Protein AF-A7TC87-F1 (afdb_monomer_lite)

Structure (mmCIF, N/CA/C/O backbone):
data_AF-A7TC87-F1
#
_entry.id   AF-A7TC87-F1
#
loop_
_atom_site.group_PDB
_atom_site.id
_atom_site.type_symbol
_atom_site.label_atom_id
_atom_site.label_alt_id
_atom_site.label_comp_id
_atom_site.label_asym_id
_atom_site.label_entity_id
_atom_site.label_seq_id
_atom_site.pdbx_PDB_ins_code
_atom_site.Cartn_x
_atom_site.Cartn_y
_atom_site.Cartn_z
_atom_site.occupancy
_atom_site.B_iso_or_equiv
_atom_site.auth_seq_id
_atom_site.auth_comp_id
_atom_site.auth_asym_id
_atom_site.auth_atom_id
_atom_site.pdbx_PDB_model_num
ATOM 1 N N . MET A 1 1 ? 1.040 10.256 24.201 1.00 59.88 1 MET A N 1
ATOM 2 C CA . MET A 1 1 ? -0.057 9.595 23.453 1.00 59.88 1 MET A CA 1
ATOM 3 C C . MET A 1 1 ? -0.625 8.395 24.214 1.00 59.88 1 MET A C 1
ATOM 5 O O . MET A 1 1 ? -1.816 8.406 24.490 1.00 59.88 1 MET A O 1
ATOM 9 N N . ALA A 1 2 ? 0.205 7.437 24.652 1.00 64.00 2 ALA A N 1
ATOM 10 C CA . ALA A 1 2 ? -0.232 6.250 25.407 1.00 64.00 2 ALA A CA 1
ATOM 11 C C . ALA A 1 2 ? -1.081 6.556 26.663 1.00 64.00 2 ALA A C 1
ATOM 13 O O . ALA A 1 2 ? -2.134 5.958 26.848 1.00 64.00 2 ALA A O 1
ATOM 14 N N . LEU A 1 3 ? -0.703 7.555 27.471 1.00 67.06 3 LEU A N 1
ATOM 15 C CA . LEU A 1 3 ? -1.470 7.952 28.666 1.00 67.06 3 LEU A CA 1
ATOM 16 C C . LEU A 1 3 ? -2.892 8.450 28.346 1.00 67.06 3 LEU A C 1
ATOM 18 O O . LEU A 1 3 ? -3.836 8.124 29.058 1.00 67.06 3 LEU A O 1
ATOM 22 N N . ARG A 1 4 ? -3.067 9.190 27.242 1.00 67.94 4 ARG A N 1
ATOM 23 C CA . ARG A 1 4 ? -4.392 9.648 26.788 1.00 67.94 4 ARG A CA 1
ATOM 24 C C . ARG A 1 4 ? -5.219 8.519 26.172 1.00 67.94 4 ARG A C 1
ATOM 26 O O . ARG A 1 4 ? -6.440 8.556 26.242 1.00 67.94 4 ARG A O 1
ATOM 33 N N . PHE A 1 5 ? -4.563 7.506 25.612 1.00 67.38 5 PHE A N 1
ATOM 34 C CA . PHE A 1 5 ? -5.223 6.307 25.100 1.00 67.38 5 PHE A CA 1
ATOM 35 C C . PHE A 1 5 ? -5.765 5.425 26.233 1.00 67.38 5 PHE A C 1
ATOM 37 O O . PHE A 1 5 ? -6.898 4.957 26.171 1.00 67.38 5 PHE A O 1
ATOM 44 N N . LEU A 1 6 ? -4.995 5.270 27.313 1.00 68.56 6 LEU A N 1
ATOM 45 C CA . LEU A 1 6 ? -5.445 4.580 28.524 1.00 68.56 6 LEU A CA 1
ATOM 46 C C . LEU A 1 6 ? -6.583 5.337 29.225 1.00 68.56 6 LEU A C 1
ATOM 48 O O . LEU A 1 6 ? -7.540 4.713 29.678 1.00 68.56 6 LEU A O 1
ATOM 52 N N . ALA A 1 7 ? -6.525 6.673 29.250 1.00 64.69 7 ALA A N 1
ATOM 53 C CA . ALA A 1 7 ? -7.627 7.501 29.738 1.00 64.69 7 ALA A CA 1
ATOM 54 C C . ALA A 1 7 ? -8.905 7.313 28.895 1.00 64.69 7 ALA A C 1
ATOM 56 O O . ALA A 1 7 ? -9.967 7.073 29.463 1.00 64.69 7 ALA A O 1
ATOM 57 N N . MET A 1 8 ? -8.802 7.288 27.554 1.00 65.81 8 MET A N 1
ATOM 58 C CA . MET A 1 8 ? -9.941 6.945 26.679 1.00 65.81 8 MET A CA 1
ATOM 59 C C . MET A 1 8 ? -10.535 5.577 27.010 1.00 65.81 8 MET A C 1
ATOM 61 O O . MET A 1 8 ? -11.754 5.442 27.053 1.00 65.81 8 MET A O 1
ATOM 65 N N . HIS A 1 9 ? -9.690 4.564 27.223 1.00 67.00 9 HIS A N 1
ATOM 66 C CA . HIS A 1 9 ? -10.150 3.202 27.497 1.00 67.00 9 HIS A CA 1
ATOM 67 C C . HIS A 1 9 ? -10.944 3.138 28.806 1.00 67.00 9 HIS A C 1
ATOM 69 O O . HIS A 1 9 ? -11.917 2.395 28.917 1.00 67.00 9 HIS A O 1
ATOM 75 N N . LYS A 1 10 ? -10.538 3.940 29.794 1.00 65.12 10 LYS A N 1
ATOM 76 C CA . LYS A 1 10 ? -11.193 4.014 31.098 1.00 65.12 10 LYS A CA 1
ATOM 77 C C . LYS A 1 10 ? -12.509 4.802 31.061 1.00 65.12 10 LYS A C 1
ATOM 79 O O . LYS A 1 10 ? -13.423 4.447 31.793 1.00 65.12 10 LYS A O 1
ATOM 84 N N . GLU A 1 11 ? -12.614 5.833 30.219 1.00 68.06 11 GLU A N 1
ATOM 85 C CA . GLU A 1 11 ? -13.791 6.716 30.150 1.00 68.06 11 GLU A CA 1
ATOM 86 C C . GLU A 1 11 ? -14.881 6.255 29.166 1.00 68.06 11 GLU A C 1
ATOM 88 O O . GLU A 1 11 ? -16.063 6.398 29.462 1.00 68.06 11 GLU A O 1
ATOM 93 N N . ALA A 1 12 ? -14.520 5.702 28.001 1.00 67.19 12 ALA A N 1
ATOM 94 C CA . ALA A 1 12 ? -15.484 5.355 26.946 1.00 67.19 12 ALA A CA 1
ATOM 95 C C . ALA A 1 12 ? -16.021 3.911 27.036 1.00 67.19 12 ALA A C 1
ATOM 97 O O . ALA A 1 12 ? -17.031 3.583 26.416 1.00 67.19 12 ALA A O 1
ATOM 98 N N . GLY A 1 13 ? -15.352 3.036 27.790 1.00 73.56 13 GLY A N 1
ATOM 99 C CA . GLY A 1 13 ? -15.668 1.608 27.845 1.00 73.56 13 GLY A CA 1
ATOM 100 C C . GLY A 1 13 ? -15.157 0.806 26.631 1.00 73.56 13 GLY A C 1
ATOM 101 O O . GLY A 1 13 ? -14.599 1.366 25.682 1.00 73.56 13 GLY A O 1
ATOM 102 N N . PRO A 1 14 ? -15.322 -0.531 26.646 1.00 78.44 14 PRO A N 1
ATOM 103 C CA . PRO A 1 14 ? -14.696 -1.424 25.666 1.00 78.44 14 PRO A CA 1
ATOM 104 C C . PRO A 1 14 ? -15.337 -1.365 24.269 1.00 78.44 14 PRO A C 1
ATOM 106 O O . PRO A 1 14 ? -14.642 -1.538 23.269 1.00 78.44 14 PRO A O 1
ATOM 109 N N . TYR A 1 15 ? -16.644 -1.092 24.174 1.00 80.38 15 TYR A N 1
ATOM 110 C CA . TYR A 1 15 ? -17.361 -1.095 22.893 1.00 80.38 15 TYR A CA 1
ATOM 111 C C . TYR A 1 15 ? -16.939 0.060 21.960 1.00 80.38 15 TYR A C 1
ATOM 113 O O . TYR A 1 15 ? -16.540 -0.228 20.833 1.00 80.38 15 TYR A O 1
ATOM 121 N N . PRO A 1 16 ? -16.905 1.345 22.377 1.00 77.31 16 PRO A N 1
ATOM 122 C CA . PRO A 1 16 ? -16.444 2.430 21.502 1.00 77.31 16 PRO A CA 1
ATOM 123 C C . PRO A 1 16 ? -14.986 2.285 21.055 1.00 77.31 16 PRO A C 1
ATOM 125 O O . PRO A 1 16 ? -14.654 2.649 19.929 1.00 77.31 16 PRO A O 1
ATOM 128 N N . MET A 1 17 ? -14.124 1.702 21.897 1.00 79.94 17 MET A N 1
ATOM 129 C CA . MET A 1 17 ? -12.740 1.394 21.523 1.00 79.94 17 MET A CA 1
ATOM 130 C C . MET A 1 17 ? -12.656 0.310 20.451 1.00 79.94 17 MET A C 1
ATOM 132 O O . MET A 1 17 ? -11.900 0.461 19.491 1.00 79.94 17 MET A O 1
ATOM 136 N N . TYR A 1 18 ? -13.457 -0.750 20.576 1.00 84.88 18 TYR A N 1
ATOM 137 C CA . TYR A 1 18 ? -13.576 -1.767 19.535 1.00 84.88 18 TYR A CA 1
ATOM 138 C C . TYR A 1 18 ? -14.029 -1.148 18.205 1.00 84.88 18 TYR A C 1
ATOM 140 O O . TYR A 1 18 ? -13.386 -1.367 17.180 1.00 84.88 18 TYR A O 1
ATOM 148 N N . VAL A 1 19 ? -15.067 -0.303 18.226 1.00 84.56 19 VAL A N 1
ATOM 149 C CA . VAL A 1 19 ? -15.557 0.394 17.026 1.00 84.56 19 VAL A CA 1
ATOM 150 C C . VAL A 1 19 ? -14.485 1.306 16.425 1.00 84.56 19 VAL A C 1
ATOM 152 O O . VAL A 1 19 ? -14.280 1.295 15.213 1.00 84.56 19 VAL A O 1
ATOM 155 N N . LEU A 1 20 ? -13.765 2.071 17.251 1.00 83.62 20 LEU A N 1
ATOM 156 C CA . LEU A 1 20 ? -12.698 2.961 16.792 1.00 83.62 20 LEU A CA 1
ATOM 157 C C . LEU A 1 20 ? -11.570 2.188 16.097 1.00 83.62 20 LEU A C 1
ATOM 159 O O . LEU A 1 20 ? -11.126 2.591 15.022 1.00 83.62 20 LEU A O 1
ATOM 163 N N . LEU A 1 21 ? -11.123 1.074 16.684 1.00 85.94 21 LEU A N 1
ATOM 164 C CA . LEU A 1 21 ? -10.093 0.217 16.093 1.00 85.94 21 LEU A CA 1
ATOM 165 C C . LEU A 1 21 ? -10.575 -0.447 14.799 1.00 85.94 21 LEU A C 1
ATOM 167 O O . LEU A 1 21 ? -9.814 -0.525 13.837 1.00 85.94 21 LEU A O 1
ATOM 171 N N . LEU A 1 22 ? -11.837 -0.875 14.750 1.00 87.44 22 LEU A N 1
ATOM 172 C CA . LEU A 1 22 ? -12.440 -1.459 13.555 1.00 87.44 22 LEU A CA 1
ATOM 173 C C . LEU A 1 22 ? -12.504 -0.442 12.405 1.00 87.44 22 LEU A C 1
ATOM 175 O O . LEU A 1 22 ? -12.131 -0.755 11.275 1.00 87.44 22 LEU A O 1
ATOM 179 N N . LEU A 1 23 ? -12.913 0.797 12.697 1.00 85.50 23 LEU A N 1
ATOM 180 C CA . LEU A 1 23 ? -12.946 1.889 11.722 1.00 85.50 23 LEU A CA 1
ATOM 181 C C . LEU A 1 23 ? -11.538 2.308 11.279 1.00 85.50 23 LEU A C 1
ATOM 183 O O . LEU A 1 23 ? -11.333 2.576 10.098 1.00 85.50 23 LEU A O 1
ATOM 187 N N . LEU A 1 24 ? -10.558 2.314 12.188 1.00 88.62 24 LEU A N 1
ATOM 188 C CA . LEU A 1 24 ? -9.149 2.530 11.846 1.00 88.62 24 LEU A CA 1
ATOM 189 C C . LEU A 1 24 ? -8.640 1.451 10.887 1.00 88.62 24 LEU A C 1
ATOM 191 O O . LEU A 1 24 ? -8.019 1.782 9.879 1.00 88.62 24 LEU A O 1
ATOM 195 N N . ALA A 1 25 ? -8.913 0.175 11.175 1.00 89.88 25 ALA A N 1
ATOM 196 C CA . ALA A 1 25 ? -8.507 -0.940 10.324 1.00 89.88 25 ALA A CA 1
ATOM 197 C C . ALA A 1 25 ? -9.160 -0.857 8.939 1.00 89.88 25 ALA A C 1
ATOM 199 O O . ALA A 1 25 ? -8.481 -1.013 7.926 1.00 89.88 25 ALA A O 1
ATOM 200 N N . ALA A 1 26 ? -10.454 -0.539 8.881 1.00 88.44 26 ALA A N 1
ATOM 201 C CA . ALA A 1 26 ? -11.165 -0.340 7.622 1.00 88.44 26 ALA A CA 1
ATOM 202 C C . ALA A 1 26 ? -10.562 0.804 6.801 1.00 88.44 26 ALA A C 1
ATOM 204 O O . ALA A 1 26 ? -10.364 0.673 5.594 1.00 88.44 26 ALA A O 1
ATOM 205 N N . TYR A 1 27 ? -10.215 1.909 7.460 1.00 86.38 27 TYR A N 1
ATOM 206 C CA . TYR A 1 27 ? -9.621 3.057 6.793 1.00 86.38 27 TYR A CA 1
ATOM 207 C C . TYR A 1 27 ? -8.210 2.775 6.275 1.00 86.38 27 TYR A C 1
ATOM 209 O O . TYR A 1 27 ? -7.881 3.133 5.144 1.00 86.38 27 TYR A O 1
ATOM 217 N N . LEU A 1 28 ? -7.407 2.067 7.069 1.00 90.62 28 LEU A N 1
ATOM 218 C CA . LEU A 1 28 ? -6.090 1.578 6.678 1.00 90.62 28 LEU A CA 1
ATOM 219 C C . LEU A 1 28 ? -6.177 0.666 5.450 1.00 90.62 28 LEU A C 1
ATOM 221 O O . LEU A 1 28 ? -5.419 0.863 4.503 1.00 90.62 28 LEU A O 1
ATOM 225 N N . LEU A 1 29 ? -7.105 -0.296 5.435 1.00 89.25 29 LEU A N 1
ATOM 226 C CA . LEU A 1 29 ? -7.277 -1.230 4.317 1.00 89.25 29 LEU A CA 1
ATOM 227 C C . LEU A 1 29 ? -7.795 -0.535 3.055 1.00 89.25 29 LEU A C 1
ATOM 229 O O . LEU A 1 29 ? -7.312 -0.819 1.964 1.00 89.25 29 LEU A O 1
ATOM 233 N N . ASN A 1 30 ? -8.703 0.431 3.203 1.00 87.44 30 ASN A N 1
ATOM 234 C CA . ASN A 1 30 ? -9.147 1.281 2.099 1.00 87.44 30 ASN A CA 1
ATOM 235 C C . ASN A 1 30 ? -7.986 2.093 1.505 1.00 87.44 30 ASN A C 1
ATOM 237 O O . ASN A 1 30 ? -7.850 2.211 0.287 1.00 87.44 30 ASN A O 1
ATOM 241 N N . GLN A 1 31 ? -7.124 2.649 2.362 1.00 86.75 31 GLN A N 1
ATOM 242 C CA . GLN A 1 31 ? -5.954 3.382 1.894 1.00 86.75 31 GLN A CA 1
ATOM 243 C C . GLN A 1 31 ? -4.950 2.446 1.217 1.00 86.75 31 GLN A C 1
ATOM 245 O O . GLN A 1 31 ? -4.374 2.810 0.195 1.00 86.75 31 GLN A O 1
ATOM 250 N N . LEU A 1 32 ? -4.777 1.242 1.759 1.00 88.62 32 LEU A N 1
ATOM 251 C CA . LEU A 1 32 ? -3.896 0.228 1.208 1.00 88.62 32 LEU A CA 1
ATOM 252 C C . LEU A 1 32 ? -4.316 -0.187 -0.202 1.00 88.62 32 LEU A C 1
ATOM 254 O O . LEU A 1 32 ? -3.501 -0.117 -1.116 1.00 88.62 32 LEU A O 1
ATOM 258 N N . ASP A 1 33 ? -5.583 -0.555 -0.394 1.00 86.38 33 ASP A N 1
ATOM 259 C CA . ASP A 1 33 ? -6.129 -0.980 -1.689 1.00 86.38 33 ASP A CA 1
ATOM 260 C C . ASP A 1 33 ? -5.857 0.054 -2.794 1.00 86.38 33 ASP A C 1
ATOM 262 O O . ASP A 1 33 ? -5.311 -0.257 -3.855 1.00 86.38 33 ASP A O 1
ATOM 266 N N . ARG A 1 34 ? -6.104 1.332 -2.492 1.00 83.44 34 ARG A N 1
ATOM 267 C CA . ARG A 1 34 ? -5.859 2.423 -3.435 1.00 83.44 34 ARG A CA 1
ATOM 268 C C . ARG A 1 34 ? -4.403 2.511 -3.891 1.00 83.44 34 ARG A C 1
ATOM 270 O O . ARG A 1 34 ? -4.137 2.752 -5.069 1.00 83.44 34 ARG A O 1
ATOM 277 N N . TYR A 1 35 ? -3.462 2.409 -2.957 1.00 84.88 35 TYR A N 1
ATOM 278 C CA . TYR A 1 35 ? -2.044 2.604 -3.261 1.00 84.88 35 TYR A CA 1
ATOM 279 C C . TYR A 1 35 ? -1.390 1.345 -3.813 1.00 84.88 35 TYR A C 1
ATOM 281 O O . TYR A 1 35 ? -0.415 1.443 -4.559 1.00 84.88 35 TYR A O 1
ATOM 289 N N . ILE A 1 36 ? -1.960 0.173 -3.545 1.00 84.25 36 ILE A N 1
ATOM 290 C CA . ILE A 1 36 ? -1.456 -1.082 -4.086 1.00 84.25 36 ILE A CA 1
ATOM 291 C C . ILE A 1 36 ? -1.567 -1.138 -5.611 1.00 84.25 36 ILE A C 1
ATOM 293 O O . ILE A 1 36 ? -0.644 -1.619 -6.268 1.00 84.25 36 ILE A O 1
ATOM 297 N N . LEU A 1 37 ? -2.631 -0.566 -6.186 1.00 83.19 37 LEU A N 1
ATOM 298 C CA . LEU A 1 37 ? -2.791 -0.418 -7.636 1.00 83.19 37 LEU A CA 1
ATOM 299 C C . LEU A 1 37 ? -1.664 0.423 -8.243 1.00 83.19 37 LEU A C 1
ATOM 301 O O . LEU A 1 37 ? -1.087 0.052 -9.262 1.00 83.19 37 LEU A O 1
ATOM 305 N N . ALA A 1 38 ? -1.312 1.531 -7.589 1.00 82.06 38 ALA A N 1
ATOM 306 C CA . ALA A 1 38 ? -0.249 2.411 -8.058 1.00 82.06 38 ALA A CA 1
ATOM 307 C C . ALA A 1 38 ? 1.121 1.712 -8.005 1.00 82.06 38 ALA A C 1
ATOM 309 O O . ALA A 1 38 ? 1.862 1.745 -8.984 1.00 82.06 38 ALA A O 1
ATOM 310 N N . VAL A 1 39 ? 1.438 1.015 -6.908 1.00 82.94 39 VAL A N 1
ATOM 311 C CA . VAL A 1 39 ? 2.735 0.329 -6.734 1.00 82.94 39 VAL A CA 1
ATOM 312 C C . VAL A 1 39 ? 2.874 -0.892 -7.651 1.00 82.94 39 VAL A C 1
ATOM 314 O O . VAL A 1 39 ? 3.968 -1.196 -8.119 1.00 82.94 39 VAL A O 1
ATOM 317 N N . THR A 1 40 ? 1.776 -1.591 -7.942 1.00 84.19 40 THR A N 1
ATOM 318 C CA . THR A 1 40 ? 1.787 -2.781 -8.813 1.00 84.19 40 THR A CA 1
ATOM 319 C C . THR A 1 40 ? 1.602 -2.466 -10.297 1.00 84.19 40 THR A C 1
ATOM 321 O O . THR A 1 40 ? 1.743 -3.368 -11.122 1.00 84.19 40 THR A O 1
ATOM 324 N N . SER A 1 41 ? 1.348 -1.207 -10.662 1.00 82.56 41 SER A N 1
ATOM 325 C CA . SER A 1 41 ? 1.097 -0.792 -12.050 1.00 82.56 41 SER A CA 1
ATOM 326 C C . SER A 1 41 ? 2.256 -1.129 -12.995 1.00 82.56 41 SER A C 1
ATOM 328 O O . SER A 1 41 ? 2.042 -1.747 -14.035 1.00 82.56 41 SER A O 1
ATOM 330 N N . GLN A 1 42 ? 3.491 -0.816 -12.600 1.00 79.06 42 GLN A N 1
ATOM 331 C CA . GLN A 1 42 ? 4.692 -1.096 -13.385 1.00 79.06 42 GLN A CA 1
ATOM 332 C C . GLN A 1 42 ? 4.935 -2.608 -13.602 1.00 79.06 42 GLN A C 1
ATOM 334 O O . GLN A 1 42 ? 5.020 -3.033 -14.756 1.00 79.06 42 GLN A O 1
ATOM 339 N N . PRO A 1 43 ? 5.010 -3.469 -12.564 1.00 81.19 43 PRO A N 1
ATOM 340 C CA . PRO A 1 43 ? 5.213 -4.906 -12.780 1.00 81.19 43 PRO A CA 1
ATOM 341 C C . PRO A 1 43 ? 4.024 -5.579 -13.478 1.00 81.19 43 PRO A C 1
ATOM 343 O O . PRO A 1 43 ? 4.204 -6.543 -14.226 1.00 81.19 43 PRO A O 1
ATOM 346 N N . MET A 1 44 ? 2.805 -5.069 -13.278 1.00 83.25 44 MET A N 1
ATOM 347 C CA . MET A 1 44 ? 1.642 -5.504 -14.04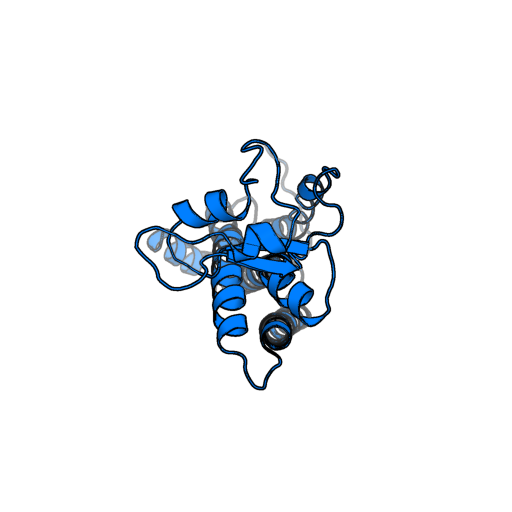2 1.00 83.25 44 MET A CA 1
ATOM 348 C C . MET A 1 44 ? 1.858 -5.212 -15.526 1.00 83.25 44 MET A C 1
ATOM 350 O O . MET A 1 44 ? 1.830 -6.148 -16.325 1.00 83.25 44 MET A O 1
ATOM 354 N N . ALA A 1 45 ? 2.155 -3.962 -15.880 1.00 83.31 45 ALA A N 1
ATOM 355 C CA . ALA A 1 45 ? 2.367 -3.505 -17.248 1.00 83.31 45 ALA A CA 1
ATOM 356 C C . ALA A 1 45 ? 3.444 -4.294 -17.999 1.00 83.31 45 ALA A C 1
ATOM 358 O O . ALA A 1 45 ? 3.227 -4.677 -19.147 1.00 83.31 45 ALA A O 1
ATOM 359 N N . GLN A 1 46 ? 4.553 -4.627 -17.337 1.00 84.25 46 GLN A N 1
ATOM 360 C CA . GLN A 1 46 ? 5.619 -5.456 -17.911 1.00 84.25 46 GLN A CA 1
ATOM 361 C C . GLN A 1 46 ? 5.133 -6.875 -18.247 1.00 84.25 46 GLN A C 1
ATOM 363 O O . GLN A 1 46 ? 5.496 -7.438 -19.279 1.00 84.25 46 GLN A O 1
ATOM 368 N N . SER A 1 47 ? 4.253 -7.445 -17.416 1.00 83.06 47 SER A N 1
ATOM 369 C CA . SER A 1 47 ? 3.704 -8.788 -17.643 1.00 83.06 47 SER A CA 1
ATOM 370 C C . SER A 1 47 ? 2.647 -8.843 -18.752 1.00 83.06 47 SER A C 1
ATOM 372 O O . SER A 1 47 ? 2.588 -9.828 -19.487 1.00 83.06 47 SER A O 1
ATOM 374 N N . ILE A 1 48 ? 1.822 -7.797 -18.890 1.00 85.00 48 ILE A N 1
ATOM 375 C CA . ILE A 1 48 ? 0.745 -7.724 -19.894 1.00 85.00 48 ILE A CA 1
ATOM 376 C C . ILE A 1 48 ? 1.129 -6.924 -21.146 1.00 85.00 48 ILE A C 1
ATOM 378 O O . ILE A 1 48 ? 0.332 -6.849 -22.075 1.00 85.00 48 ILE A O 1
ATOM 382 N N . LYS A 1 49 ? 2.348 -6.368 -21.192 1.00 85.06 49 LYS A N 1
ATOM 383 C CA . LYS A 1 49 ? 2.875 -5.525 -22.278 1.00 85.06 49 LYS A CA 1
ATOM 384 C C . LYS A 1 49 ? 1.978 -4.320 -22.580 1.00 85.06 49 LYS A C 1
ATOM 386 O O . LYS A 1 49 ? 1.521 -4.143 -23.707 1.00 85.06 49 LYS A O 1
ATOM 391 N N . PHE A 1 50 ? 1.711 -3.521 -21.553 1.00 81.00 50 PHE A N 1
ATOM 392 C CA . PHE A 1 50 ? 0.784 -2.392 -21.606 1.00 81.00 50 PHE A CA 1
ATOM 393 C C . PHE A 1 50 ? 1.478 -1.062 -21.284 1.00 81.00 50 PHE A C 1
ATOM 395 O O . PHE A 1 50 ? 2.364 -1.030 -20.437 1.00 81.00 50 PHE A O 1
ATOM 402 N N . GLY A 1 51 ? 1.047 0.033 -21.915 1.00 79.12 51 GLY A N 1
ATOM 403 C CA . GLY A 1 51 ? 1.651 1.364 -21.763 1.00 79.12 51 GLY A CA 1
ATOM 404 C C . GLY A 1 51 ? 2.771 1.640 -22.769 1.00 79.12 51 GLY A C 1
ATOM 405 O O . GLY A 1 51 ? 2.967 0.878 -23.721 1.00 79.12 51 GLY A O 1
ATOM 406 N N . ASP A 1 52 ? 3.501 2.731 -22.554 1.00 83.38 52 ASP A N 1
ATOM 407 C CA . ASP A 1 52 ? 4.622 3.116 -23.408 1.00 83.38 52 ASP A CA 1
ATOM 408 C C . ASP A 1 52 ? 5.908 2.373 -23.014 1.00 83.38 52 ASP A C 1
ATOM 410 O O . ASP A 1 52 ? 6.148 2.025 -21.854 1.00 83.38 52 ASP A O 1
ATOM 414 N N . LYS A 1 53 ? 6.769 2.115 -24.005 1.00 84.81 53 LYS A N 1
ATOM 415 C CA . LYS A 1 53 ? 8.114 1.588 -23.748 1.00 84.81 53 LYS A CA 1
ATOM 416 C C . LYS A 1 53 ? 9.072 2.737 -23.481 1.00 84.81 53 LYS A C 1
ATOM 418 O O . LYS A 1 53 ? 9.151 3.681 -24.266 1.00 84.81 53 LYS A O 1
ATOM 423 N N . GLY A 1 54 ? 9.843 2.608 -22.412 1.00 86.25 54 GLY A N 1
ATOM 424 C CA . GLY A 1 54 ? 10.857 3.581 -22.042 1.00 86.25 54 GLY A CA 1
ATOM 425 C C . GLY A 1 54 ? 12.113 2.926 -21.489 1.00 86.25 54 GLY A C 1
ATOM 426 O O . GLY A 1 54 ? 12.184 1.716 -21.260 1.00 86.25 54 GLY A O 1
ATOM 427 N N . CYS A 1 55 ? 13.128 3.756 -21.267 1.00 86.31 55 CYS A N 1
ATOM 428 C CA . CYS A 1 55 ? 14.363 3.330 -20.632 1.00 86.31 55 CYS A CA 1
ATOM 429 C C . CYS A 1 55 ? 14.242 3.446 -19.104 1.00 86.31 55 CYS A C 1
ATOM 431 O O . CYS A 1 55 ? 14.300 4.541 -18.544 1.00 86.31 55 CYS A O 1
ATOM 433 N N . LEU A 1 56 ? 14.060 2.311 -18.429 1.00 84.69 56 LEU A N 1
ATOM 434 C CA . LEU A 1 56 ? 13.853 2.220 -16.982 1.00 84.69 56 LEU A CA 1
ATOM 435 C C . LEU A 1 56 ? 15.148 1.792 -16.286 1.00 84.69 56 LEU A C 1
ATOM 437 O O . LEU A 1 56 ? 15.879 0.944 -16.793 1.00 84.69 56 LEU A O 1
ATOM 441 N N . ALA A 1 57 ? 15.441 2.342 -15.108 1.00 80.81 57 ALA A N 1
ATOM 442 C CA . ALA A 1 57 ? 16.558 1.852 -14.302 1.00 80.81 57 ALA A CA 1
ATOM 443 C C . ALA A 1 57 ? 16.225 0.474 -13.713 1.00 80.81 57 ALA A C 1
ATOM 445 O O . ALA A 1 57 ? 15.123 0.259 -13.201 1.00 80.81 57 ALA A O 1
ATOM 446 N N . LEU A 1 58 ? 17.179 -0.461 -13.749 1.00 73.56 58 LEU A N 1
ATOM 447 C CA . LEU A 1 58 ? 17.072 -1.660 -12.921 1.00 73.56 58 LEU A CA 1
ATOM 448 C C . LEU A 1 58 ? 17.122 -1.239 -11.452 1.00 73.56 58 LEU A C 1
ATOM 450 O O . LEU A 1 58 ? 17.720 -0.218 -11.133 1.00 73.56 58 LEU A O 1
ATOM 454 N N . ASN A 1 59 ? 16.474 -2.017 -10.579 1.00 63.56 59 ASN A N 1
ATOM 455 C CA . ASN A 1 59 ? 16.353 -1.796 -9.134 1.00 63.56 59 ASN A CA 1
ATOM 456 C C . ASN A 1 59 ? 17.728 -1.690 -8.436 1.00 63.56 59 ASN A C 1
ATOM 458 O O . ASN A 1 59 ? 18.176 -2.604 -7.748 1.00 63.56 59 ASN A O 1
ATOM 462 N N . THR A 1 60 ? 18.399 -0.565 -8.640 1.00 57.03 60 THR A N 1
ATOM 463 C CA . THR A 1 60 ? 19.627 -0.146 -7.991 1.00 57.03 60 THR A CA 1
ATOM 464 C C . THR A 1 60 ? 19.237 0.921 -6.984 1.00 57.03 60 THR A C 1
ATOM 466 O O . THR A 1 60 ? 18.581 1.891 -7.358 1.00 57.03 60 THR A O 1
ATOM 469 N N . SER A 1 61 ? 19.665 0.787 -5.728 1.00 56.06 61 SER A N 1
ATOM 470 C CA . SER A 1 61 ? 19.402 1.763 -4.652 1.00 56.06 61 SER A CA 1
ATOM 471 C C . SER A 1 61 ? 19.955 3.178 -4.907 1.00 56.06 61 SER A C 1
ATOM 473 O O . SER A 1 61 ? 19.866 4.038 -4.037 1.00 56.06 61 SER A O 1
ATOM 475 N N . TYR A 1 62 ? 20.537 3.443 -6.077 1.00 60.81 62 TYR A N 1
ATOM 476 C CA . TYR A 1 62 ? 21.151 4.711 -6.439 1.00 60.81 62 TYR A CA 1
ATOM 477 C C . TYR A 1 62 ? 20.223 5.528 -7.343 1.00 60.81 62 TYR A C 1
ATOM 479 O O . TYR A 1 62 ? 20.107 5.278 -8.543 1.00 60.81 62 TYR A O 1
ATOM 487 N N . THR A 1 63 ? 19.641 6.581 -6.771 1.00 63.28 63 THR A N 1
ATOM 488 C CA . THR A 1 63 ? 18.856 7.620 -7.467 1.00 63.28 63 THR A CA 1
ATOM 489 C C . THR A 1 63 ? 19.625 8.315 -8.595 1.00 63.28 63 THR A C 1
ATOM 491 O O . THR A 1 63 ? 19.032 8.864 -9.514 1.00 63.28 63 THR A O 1
ATOM 494 N N . LYS A 1 64 ? 20.960 8.257 -8.589 1.00 69.19 64 LYS A N 1
ATOM 495 C CA . LYS A 1 64 ? 21.790 8.799 -9.673 1.00 69.19 64 LYS A CA 1
ATOM 496 C C . LYS A 1 64 ? 21.556 8.081 -11.012 1.00 69.19 64 LYS A C 1
ATOM 498 O O . LYS A 1 64 ? 21.684 8.697 -12.067 1.00 69.19 64 LYS A O 1
ATOM 503 N N . TYR A 1 65 ? 21.209 6.793 -10.983 1.00 72.75 65 TYR A N 1
ATOM 504 C CA . TYR A 1 65 ? 21.023 6.003 -12.202 1.00 72.75 65 TYR A CA 1
ATOM 505 C C . TYR A 1 65 ? 19.616 6.117 -12.790 1.00 72.75 65 TYR A C 1
ATOM 507 O O . TYR A 1 65 ? 19.459 5.936 -13.995 1.00 72.75 65 TYR A O 1
ATOM 515 N N . THR A 1 66 ? 18.605 6.478 -11.992 1.00 73.75 66 THR A N 1
ATOM 516 C CA . THR A 1 66 ? 17.238 6.672 -12.500 1.00 73.75 66 THR A CA 1
ATOM 517 C C . THR A 1 66 ? 17.181 7.819 -13.502 1.00 73.75 66 THR A C 1
ATOM 519 O O . THR A 1 66 ? 16.679 7.636 -14.607 1.00 73.75 66 THR A O 1
ATOM 522 N N . GLU A 1 67 ? 17.776 8.969 -13.180 1.00 77.94 67 GLU A N 1
ATOM 523 C CA . GLU A 1 67 ? 17.836 10.097 -14.117 1.00 77.94 67 GLU A CA 1
ATOM 524 C C . GLU A 1 67 ? 18.663 9.790 -15.367 1.00 77.94 67 GLU A C 1
ATOM 526 O O . GLU A 1 67 ? 18.265 10.147 -16.476 1.00 77.94 67 GLU A O 1
ATOM 531 N N . PHE A 1 68 ? 19.798 9.107 -15.198 1.00 82.50 68 PHE A N 1
ATOM 532 C CA . PHE A 1 68 ? 20.668 8.717 -16.305 1.00 82.50 68 PHE A CA 1
ATOM 533 C C . PHE A 1 68 ? 19.957 7.791 -17.301 1.00 82.50 68 PHE A C 1
ATOM 535 O O . PHE A 1 68 ? 20.104 7.956 -18.513 1.00 82.50 68 PHE A O 1
ATOM 542 N N . CYS A 1 69 ? 19.158 6.838 -16.815 1.00 80.19 69 CYS A N 1
ATOM 543 C CA . CYS A 1 69 ? 18.399 5.940 -17.680 1.00 80.19 69 CYS A CA 1
ATOM 544 C C . CYS A 1 69 ? 17.267 6.667 -18.412 1.00 80.19 69 CYS A C 1
ATOM 546 O O . CYS A 1 69 ? 17.120 6.472 -19.618 1.00 80.19 69 CYS A O 1
ATOM 548 N N . VAL A 1 70 ? 16.536 7.552 -17.727 1.00 83.88 70 VAL A N 1
ATOM 549 C CA . VAL A 1 70 ? 15.359 8.236 -18.287 1.00 83.88 70 VAL A CA 1
ATOM 550 C C . VAL A 1 70 ? 15.728 9.303 -19.327 1.00 83.88 70 VAL A C 1
ATOM 552 O O . VAL A 1 70 ? 15.053 9.398 -20.351 1.00 83.88 70 VAL A O 1
ATOM 555 N N . LYS A 1 71 ? 16.783 10.100 -19.106 1.00 85.31 71 LYS A N 1
ATOM 556 C CA . LYS A 1 71 ? 17.172 11.217 -19.997 1.00 85.31 71 LYS A CA 1
ATOM 557 C C . LYS A 1 71 ? 17.871 10.738 -21.270 1.00 85.31 71 LYS A C 1
ATOM 559 O O . LYS A 1 71 ? 18.642 9.787 -21.205 1.00 85.31 71 LYS A O 1
ATOM 564 N N . SER A 1 72 ? 17.649 11.379 -22.415 1.00 82.50 72 SER A N 1
ATOM 565 C CA . SER A 1 72 ? 18.303 10.997 -23.676 1.00 82.50 72 SER A CA 1
ATOM 566 C C . SER A 1 72 ? 19.811 11.295 -23.670 1.00 82.50 72 SER A C 1
ATOM 568 O O . SER A 1 72 ? 20.277 12.217 -22.997 1.00 82.50 72 SER A O 1
ATOM 570 N N . LEU A 1 73 ? 20.591 10.487 -24.401 1.00 77.81 73 LEU A N 1
ATOM 571 C CA . LEU A 1 73 ? 22.032 10.722 -24.594 1.00 77.81 73 LEU A CA 1
ATOM 572 C C . LEU A 1 73 ? 22.329 11.937 -25.485 1.00 77.81 73 LEU A C 1
ATOM 574 O O . LEU A 1 73 ? 23.395 12.536 -25.353 1.00 77.81 73 LEU A O 1
ATOM 578 N N . VAL A 1 74 ? 21.405 12.289 -26.382 1.00 80.44 74 VAL A N 1
ATOM 579 C CA . VAL A 1 74 ? 21.560 13.418 -27.314 1.00 80.44 74 VAL A CA 1
ATOM 580 C C . VAL A 1 74 ? 21.005 14.706 -26.726 1.00 80.44 74 VAL A C 1
ATOM 582 O O . VAL A 1 74 ? 21.650 15.745 -26.821 1.00 80.44 74 VAL A O 1
ATOM 585 N N . ASP A 1 75 ? 19.843 14.628 -26.080 1.00 81.75 75 ASP A N 1
ATOM 586 C CA . ASP A 1 75 ? 19.190 15.771 -25.449 1.00 81.75 75 ASP A CA 1
ATOM 587 C C . ASP A 1 75 ? 18.813 15.423 -24.005 1.00 81.75 75 ASP A C 1
ATOM 589 O O . ASP A 1 75 ? 17.928 14.605 -23.748 1.00 81.75 75 ASP A O 1
ATOM 593 N N . LYS A 1 76 ? 19.493 16.057 -23.046 1.00 79.56 76 LYS A N 1
ATOM 594 C CA . LYS A 1 76 ? 19.296 15.788 -21.616 1.00 79.56 76 LYS A CA 1
ATOM 595 C C . LYS A 1 76 ? 17.942 16.277 -21.092 1.00 79.56 76 LYS A C 1
ATOM 597 O O . LYS A 1 76 ? 17.570 15.881 -19.986 1.00 79.56 76 LYS A O 1
ATOM 602 N N . GLU A 1 77 ? 17.225 17.112 -21.844 1.00 83.12 77 GLU A N 1
ATOM 603 C CA . GLU A 1 77 ? 15.878 17.575 -21.490 1.00 83.12 77 GLU A CA 1
ATOM 604 C C . GLU A 1 77 ? 14.790 16.594 -21.941 1.00 83.12 77 GLU A C 1
ATOM 606 O O . GLU A 1 77 ? 13.691 16.577 -21.386 1.00 83.12 77 GLU A O 1
ATOM 611 N N . GLN A 1 78 ? 15.099 15.719 -22.901 1.00 81.75 78 GLN A N 1
ATOM 612 C CA . GLN A 1 78 ? 14.145 14.761 -23.445 1.00 81.75 78 GLN A CA 1
ATOM 613 C C . GLN A 1 78 ? 14.276 13.375 -22.816 1.00 81.75 78 GLN A C 1
ATOM 615 O O . GLN A 1 78 ? 15.317 12.968 -22.304 1.00 81.75 78 GLN A O 1
ATOM 620 N N . THR A 1 79 ? 13.183 12.613 -22.882 1.00 81.31 79 THR A N 1
ATOM 621 C CA . THR A 1 79 ? 13.178 11.201 -22.477 1.00 81.31 79 THR A CA 1
ATOM 622 C C . THR A 1 79 ? 13.781 10.330 -23.577 1.00 81.31 79 THR A C 1
ATOM 624 O O . THR A 1 79 ? 13.485 10.526 -24.756 1.00 81.31 79 THR A O 1
ATOM 627 N N . GLU A 1 80 ? 14.595 9.346 -23.196 1.00 83.06 80 GLU A N 1
ATOM 628 C CA . GLU A 1 80 ? 15.169 8.366 -24.119 1.00 83.06 80 GLU A CA 1
ATOM 629 C C . GLU A 1 80 ? 14.065 7.489 -24.728 1.00 83.06 80 GLU A C 1
ATOM 631 O O . GLU A 1 80 ? 13.398 6.730 -24.022 1.00 83.06 80 GLU A O 1
ATOM 636 N N . ARG A 1 81 ? 13.873 7.605 -26.048 1.00 82.75 81 ARG A N 1
ATOM 637 C CA . ARG A 1 81 ? 12.864 6.856 -26.818 1.00 82.75 81 ARG A CA 1
ATOM 638 C C . ARG A 1 81 ? 13.473 5.792 -27.735 1.00 82.75 81 ARG A C 1
ATOM 640 O O . ARG A 1 81 ? 12.733 5.082 -28.411 1.00 82.75 81 ARG A O 1
ATOM 647 N N . ASN A 1 82 ? 14.801 5.670 -27.767 1.00 86.31 82 ASN A N 1
ATOM 648 C CA . ASN A 1 82 ? 15.489 4.710 -28.618 1.00 86.31 82 ASN A CA 1
ATOM 649 C C . ASN A 1 82 ? 15.975 3.491 -27.815 1.00 86.31 82 ASN A C 1
ATOM 651 O O . ASN A 1 82 ? 16.790 3.605 -26.896 1.00 86.31 82 ASN A O 1
ATOM 655 N N . GLU A 1 83 ? 15.512 2.300 -28.207 1.00 85.44 83 GLU A N 1
ATOM 656 C CA . GLU A 1 83 ? 15.876 1.033 -27.564 1.00 85.44 83 GLU A CA 1
ATOM 657 C C . GLU A 1 83 ? 17.387 0.771 -27.603 1.00 85.44 83 GLU A C 1
ATOM 659 O O . GLU A 1 83 ? 17.972 0.313 -26.617 1.00 85.44 83 GLU A O 1
ATOM 664 N N . THR A 1 84 ? 18.029 1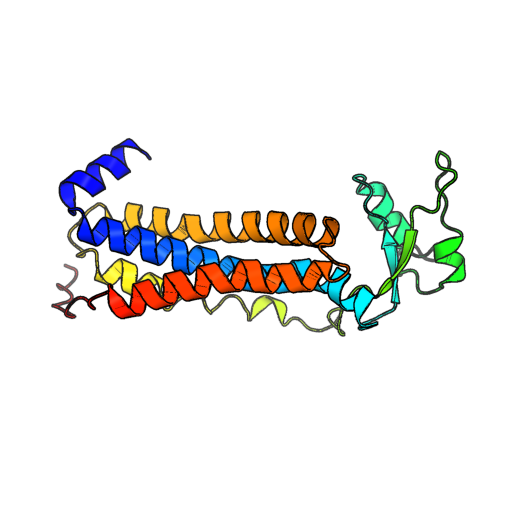.069 -28.735 1.00 85.88 84 THR A N 1
ATOM 665 C CA . THR A 1 84 ? 19.464 0.812 -28.912 1.00 85.88 84 THR A CA 1
ATOM 666 C C . THR A 1 84 ? 20.275 1.657 -27.937 1.00 85.88 84 THR A C 1
ATOM 668 O O . THR A 1 84 ? 21.084 1.127 -27.177 1.00 85.88 84 THR A O 1
ATOM 671 N N . TRP A 1 85 ? 19.989 2.957 -27.866 1.00 84.81 85 TRP A N 1
ATOM 672 C CA . TRP A 1 85 ? 20.672 3.887 -26.968 1.00 84.81 85 TRP A CA 1
ATOM 673 C C . TRP A 1 85 ? 20.457 3.523 -25.504 1.00 84.81 85 TRP A C 1
ATOM 675 O O . TRP A 1 85 ? 21.413 3.538 -24.733 1.00 84.81 85 TRP A O 1
ATOM 685 N N . CYS A 1 86 ? 19.251 3.084 -25.132 1.00 85.38 86 CYS A N 1
ATOM 686 C CA . CYS A 1 86 ? 18.987 2.586 -23.786 1.00 85.38 86 CYS A CA 1
ATOM 687 C C . CYS A 1 86 ? 19.872 1.383 -23.413 1.00 85.38 86 CYS A C 1
ATOM 689 O O . CYS A 1 86 ? 20.426 1.345 -22.315 1.00 85.38 86 CYS A O 1
ATOM 691 N N . ARG A 1 87 ? 20.059 0.413 -24.322 1.00 84.25 87 ARG A N 1
ATOM 692 C CA . ARG A 1 87 ? 20.920 -0.764 -24.081 1.00 84.25 87 ARG A CA 1
ATOM 693 C C . ARG A 1 87 ? 22.411 -0.418 -24.036 1.00 84.25 87 ARG A C 1
ATOM 695 O O . ARG A 1 87 ? 23.178 -1.119 -23.377 1.00 84.25 87 ARG A O 1
ATOM 702 N N . HIS A 1 88 ? 22.826 0.650 -24.717 1.00 81.69 88 HIS A N 1
ATOM 703 C CA . HIS A 1 88 ? 24.216 1.113 -24.734 1.00 81.69 88 HIS A CA 1
ATOM 704 C C . HIS A 1 88 ? 24.610 1.946 -23.508 1.00 81.69 88 HIS A C 1
ATOM 706 O O . HIS A 1 88 ? 25.801 2.173 -23.292 1.00 81.69 88 HIS A O 1
ATOM 712 N N . LYS A 1 89 ? 23.652 2.340 -22.663 1.00 83.19 89 LYS A N 1
ATOM 713 C CA . LYS A 1 89 ? 23.927 3.017 -21.393 1.00 83.19 89 LYS A CA 1
ATOM 714 C C . LYS A 1 89 ? 24.615 2.078 -20.403 1.00 83.19 89 LYS A C 1
ATOM 716 O O . LYS A 1 89 ? 23.989 1.232 -19.761 1.00 83.19 89 LYS A O 1
ATOM 721 N N . LYS A 1 90 ? 25.926 2.265 -20.268 1.00 75.69 90 LYS A N 1
ATOM 722 C CA . LYS A 1 90 ? 26.785 1.614 -19.275 1.00 75.69 90 LYS A CA 1
ATOM 723 C C . LYS A 1 90 ? 27.372 2.672 -18.348 1.00 75.69 90 LYS A C 1
ATOM 725 O O . LYS A 1 90 ? 27.518 3.827 -18.737 1.00 75.69 90 LYS A O 1
ATOM 730 N N . THR A 1 91 ? 27.671 2.283 -17.116 1.00 70.88 91 THR A N 1
ATOM 731 C CA . THR A 1 91 ? 28.362 3.140 -16.147 1.00 70.88 91 THR A CA 1
ATOM 732 C C . THR A 1 91 ? 29.825 2.729 -16.076 1.00 70.88 91 THR A C 1
ATOM 734 O O . THR A 1 91 ? 30.121 1.540 -16.131 1.00 70.88 91 THR A O 1
ATOM 737 N N . ASP A 1 92 ? 30.716 3.701 -15.885 1.00 67.19 92 ASP A N 1
ATOM 738 C CA . ASP A 1 92 ? 32.179 3.531 -15.892 1.00 67.19 92 ASP A CA 1
ATOM 739 C C . ASP A 1 92 ? 32.702 2.457 -14.920 1.00 67.19 92 ASP A C 1
ATOM 741 O O . ASP A 1 92 ? 33.761 1.879 -15.137 1.00 67.19 92 ASP A O 1
ATOM 745 N N . ASN A 1 93 ? 31.930 2.136 -13.877 1.00 66.81 93 ASN A N 1
ATOM 746 C CA . ASN A 1 93 ? 32.308 1.184 -12.833 1.00 66.81 93 ASN A CA 1
ATOM 747 C C . ASN A 1 93 ? 31.585 -0.173 -12.913 1.00 66.81 93 ASN A C 1
ATOM 749 O O . ASN A 1 93 ? 31.812 -1.022 -12.054 1.00 66.81 93 ASN A O 1
ATOM 753 N N . LEU A 1 94 ? 30.687 -0.393 -13.884 1.00 66.50 94 LEU A N 1
ATOM 754 C CA . LEU A 1 94 ? 29.845 -1.594 -13.942 1.00 66.50 94 LEU A CA 1
ATOM 755 C C . LEU A 1 94 ? 29.856 -2.228 -15.337 1.00 66.50 94 LEU A C 1
ATOM 757 O O . LEU A 1 94 ? 29.545 -1.592 -16.340 1.00 66.50 94 LEU A O 1
ATOM 761 N N . THR A 1 95 ? 30.143 -3.529 -15.393 1.00 66.06 95 THR A N 1
ATOM 762 C CA . THR A 1 95 ? 30.107 -4.332 -16.629 1.00 66.06 95 THR A CA 1
ATOM 763 C C . THR A 1 95 ? 28.687 -4.694 -17.081 1.00 66.06 95 THR A C 1
ATOM 765 O O . THR A 1 95 ? 28.506 -5.146 -18.213 1.00 66.06 95 THR A O 1
ATOM 768 N N . PHE A 1 96 ? 27.673 -4.477 -16.235 1.00 68.62 96 PHE A N 1
ATOM 769 C CA . PHE A 1 96 ? 26.269 -4.775 -16.526 1.00 68.62 96 PHE A CA 1
ATOM 770 C C . PHE A 1 96 ? 25.467 -3.525 -16.920 1.00 68.62 96 PHE A C 1
ATOM 772 O O . PHE A 1 96 ? 25.736 -2.416 -16.459 1.00 68.62 96 PHE A O 1
ATOM 779 N N . SER A 1 97 ? 24.451 -3.705 -17.770 1.00 69.56 97 SER A N 1
ATOM 780 C CA . SER A 1 97 ? 23.526 -2.633 -18.156 1.00 69.56 97 SER A CA 1
ATOM 781 C C . SER A 1 97 ? 22.685 -2.202 -16.953 1.00 69.56 97 SER A C 1
ATOM 783 O O . SER A 1 97 ? 21.956 -3.018 -16.389 1.00 69.56 97 SER A O 1
ATOM 785 N N . VAL A 1 98 ? 22.766 -0.924 -16.579 1.00 78.62 98 VAL A N 1
ATOM 786 C CA . VAL A 1 98 ? 22.018 -0.345 -15.444 1.00 78.62 98 VAL A CA 1
ATOM 787 C C . VAL A 1 98 ? 20.580 0.021 -15.841 1.00 78.62 98 VAL A C 1
ATOM 789 O O . VAL A 1 98 ? 19.710 0.172 -14.985 1.00 78.62 98 VAL A O 1
ATOM 792 N N . CYS A 1 99 ? 20.314 0.101 -17.146 1.00 84.56 99 CYS A N 1
ATOM 793 C CA . CYS A 1 99 ? 19.013 0.423 -17.718 1.00 84.56 99 CYS A CA 1
ATOM 794 C C . CYS A 1 99 ? 18.419 -0.773 -18.479 1.00 84.56 99 CYS A C 1
ATOM 796 O O . CYS A 1 99 ? 19.143 -1.590 -19.053 1.00 84.56 99 CYS A O 1
ATOM 798 N N . ARG A 1 100 ? 17.088 -0.869 -18.498 1.00 86.12 100 ARG A N 1
ATOM 799 C CA . ARG A 1 100 ? 16.307 -1.870 -19.227 1.00 86.12 100 ARG A CA 1
ATOM 800 C C . ARG A 1 100 ? 15.217 -1.176 -20.036 1.00 86.12 100 ARG A C 1
ATOM 802 O O . ARG A 1 100 ? 14.522 -0.302 -19.529 1.00 86.12 100 ARG A O 1
ATOM 809 N N . TRP A 1 101 ? 15.067 -1.601 -21.285 1.00 86.31 101 TRP A N 1
ATOM 810 C CA . TRP A 1 101 ? 13.982 -1.166 -22.156 1.00 86.31 101 TRP A CA 1
ATOM 811 C C . TRP A 1 101 ? 12.731 -1.998 -21.870 1.00 86.31 101 TRP A C 1
ATOM 813 O O . TRP A 1 101 ? 12.701 -3.184 -22.203 1.00 86.31 101 TRP A O 1
ATOM 823 N N . ASP A 1 102 ? 11.739 -1.407 -21.206 1.00 86.75 102 ASP A N 1
ATOM 824 C CA . ASP A 1 102 ? 10.514 -2.110 -20.810 1.00 86.75 102 ASP A CA 1
ATOM 825 C C . ASP A 1 102 ? 9.318 -1.153 -20.698 1.00 86.75 102 ASP A C 1
ATOM 827 O O . ASP A 1 102 ? 9.466 0.067 -20.800 1.00 86.75 102 ASP A O 1
ATOM 831 N N . TYR A 1 103 ? 8.131 -1.723 -20.503 1.00 85.06 103 TYR A N 1
ATOM 832 C CA . TYR A 1 103 ? 6.898 -0.979 -20.278 1.00 85.06 103 TYR A CA 1
ATOM 833 C C . TYR A 1 103 ? 6.936 -0.268 -18.923 1.00 85.06 103 TYR A C 1
ATOM 835 O O . TYR A 1 103 ? 7.219 -0.884 -17.889 1.00 85.06 103 TYR A O 1
ATOM 843 N N . ASP A 1 104 ? 6.651 1.031 -18.929 1.00 77.06 104 ASP A N 1
ATOM 844 C CA . ASP A 1 104 ? 6.604 1.859 -17.721 1.00 77.06 104 ASP A CA 1
ATOM 845 C C . ASP A 1 104 ? 5.266 1.735 -16.969 1.00 77.06 104 ASP A C 1
ATOM 847 O O . ASP A 1 104 ? 5.191 2.026 -15.775 1.00 77.06 104 ASP A O 1
ATOM 851 N N . GLY A 1 105 ? 4.225 1.251 -17.653 1.00 72.12 105 GLY A N 1
ATOM 852 C CA . GLY A 1 105 ? 2.867 1.151 -17.130 1.00 72.12 105 GLY A CA 1
ATOM 853 C C . GLY A 1 105 ? 2.127 2.480 -17.061 1.00 72.12 105 GLY A C 1
ATOM 854 O O . GLY A 1 105 ? 1.057 2.544 -16.452 1.00 72.12 105 GLY A O 1
ATOM 855 N N . THR A 1 106 ? 2.649 3.532 -17.696 1.00 66.50 106 THR A N 1
ATOM 856 C CA . THR A 1 106 ? 1.911 4.778 -17.848 1.00 66.50 106 THR A CA 1
ATOM 857 C C . THR A 1 106 ? 0.966 4.662 -19.041 1.00 66.50 106 THR A C 1
ATOM 859 O O . THR A 1 106 ? 1.342 4.330 -20.163 1.00 66.50 106 THR A O 1
ATOM 862 N N . VAL A 1 107 ? -0.317 4.910 -18.789 1.00 53.06 107 VAL A N 1
ATOM 863 C CA . VAL A 1 107 ? -1.313 5.132 -19.840 1.00 53.06 107 VAL A CA 1
ATOM 864 C C . VAL A 1 107 ? -1.465 6.630 -19.944 1.00 53.06 107 VAL A C 1
ATOM 866 O O . VAL A 1 107 ? -2.164 7.223 -19.130 1.00 53.06 107 VAL A O 1
ATOM 869 N N . ILE A 1 108 ? -0.785 7.255 -20.907 1.00 48.09 108 ILE A N 1
ATOM 870 C CA . ILE A 1 108 ? -1.071 8.636 -21.335 1.00 48.09 108 ILE A CA 1
ATOM 871 C C . ILE A 1 108 ? -1.185 9.642 -20.160 1.00 48.09 108 ILE A C 1
ATOM 873 O O . ILE A 1 108 ? -1.973 10.587 -20.188 1.00 48.09 108 ILE A O 1
ATOM 877 N N . ALA A 1 109 ? -0.415 9.427 -19.086 1.00 46.88 109 ALA A N 1
ATOM 878 C CA . ALA A 1 109 ? -0.512 10.193 -17.840 1.00 46.88 109 ALA A CA 1
ATOM 879 C C . ALA A 1 109 ? 0.400 11.429 -17.825 1.00 46.88 109 ALA A C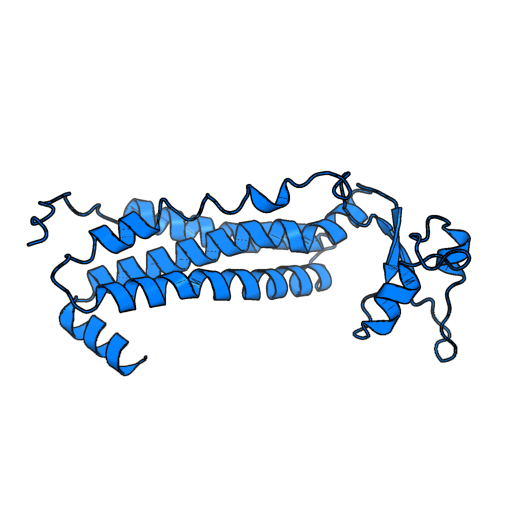 1
ATOM 881 O O . ALA A 1 109 ? 0.420 12.165 -16.841 1.00 46.88 109 ALA A O 1
ATOM 882 N N . ARG A 1 110 ? 1.142 11.682 -18.911 1.00 49.81 110 ARG A N 1
ATOM 883 C CA . ARG A 1 110 ? 1.979 12.882 -19.032 1.00 49.81 110 ARG A CA 1
ATOM 884 C C . ARG A 1 110 ? 1.169 14.169 -19.221 1.00 49.81 110 ARG A C 1
ATOM 886 O O . ARG A 1 110 ? 1.614 15.203 -18.746 1.00 49.81 110 ARG A O 1
ATOM 893 N N . ASP A 1 111 ? -0.042 14.084 -19.785 1.00 42.06 111 ASP A N 1
ATOM 894 C CA . ASP A 1 111 ? -0.824 15.263 -20.210 1.00 42.06 111 ASP A CA 1
ATOM 895 C C . ASP A 1 111 ? -2.191 15.422 -19.516 1.00 42.06 111 ASP A C 1
ATOM 897 O O . ASP A 1 111 ? -3.051 16.185 -19.959 1.00 42.06 111 ASP A O 1
ATOM 901 N N . ARG A 1 112 ? -2.459 14.688 -18.431 1.00 42.16 112 ARG A N 1
ATOM 902 C CA . ARG A 1 112 ? -3.807 14.600 -17.843 1.00 42.16 112 ARG A CA 1
ATOM 903 C C . ARG A 1 112 ? -3.753 14.855 -16.321 1.00 42.16 112 ARG A C 1
ATOM 905 O O . ARG A 1 112 ? -3.386 13.951 -15.574 1.00 42.16 112 ARG A O 1
ATOM 912 N N . PRO A 1 113 ? -4.199 16.030 -15.823 1.00 38.81 113 PRO A N 1
ATOM 913 C CA . PRO A 1 113 ? -4.124 16.455 -14.412 1.00 38.81 113 PRO A CA 1
ATOM 914 C C . PRO A 1 113 ? -5.145 15.755 -13.486 1.00 38.81 113 PRO A C 1
ATOM 916 O O . PRO A 1 113 ? -5.663 16.336 -12.537 1.00 38.81 113 PRO A O 1
ATOM 919 N N . TRP A 1 114 ? -5.462 14.484 -13.736 1.00 42.84 114 TRP A N 1
ATOM 920 C CA . TRP A 1 114 ? -6.541 13.770 -13.040 1.00 42.84 114 TRP A CA 1
ATOM 921 C C . TRP A 1 114 ? -6.111 13.151 -11.703 1.00 42.84 114 TRP A C 1
ATOM 923 O O . TRP A 1 114 ? -6.958 12.674 -10.949 1.00 42.84 114 TRP A O 1
ATOM 933 N N . GLY A 1 115 ? -4.821 13.230 -11.352 1.00 42.41 115 GLY A N 1
ATOM 934 C CA . GLY A 1 115 ? -4.290 12.770 -10.062 1.00 42.41 115 GLY A CA 1
ATOM 935 C C . GLY A 1 115 ? -4.841 13.524 -8.843 1.00 42.41 115 GLY A C 1
ATOM 936 O O . GLY A 1 115 ? -4.762 13.020 -7.726 1.00 42.41 115 GLY A O 1
ATOM 937 N N . VAL A 1 116 ? -5.450 14.698 -9.044 1.00 46.62 116 VAL A N 1
ATOM 938 C CA . VAL A 1 116 ? -5.950 15.564 -7.961 1.00 46.62 116 VAL A CA 1
ATOM 939 C C . VAL A 1 116 ? -7.401 15.240 -7.564 1.00 46.62 116 VAL A C 1
ATOM 941 O O . VAL A 1 116 ? -7.789 15.416 -6.411 1.00 46.62 116 VAL A O 1
ATOM 944 N N . HIS A 1 117 ? -8.205 14.674 -8.473 1.00 38.25 117 HIS A N 1
ATOM 945 C CA . HIS A 1 117 ? -9.635 14.404 -8.228 1.00 38.25 117 HIS A CA 1
ATOM 946 C C . HIS A 1 117 ? -9.897 13.178 -7.345 1.00 38.25 117 HIS A C 1
ATOM 948 O O . HIS A 1 117 ? -10.996 12.986 -6.828 1.00 38.25 117 HIS A O 1
ATOM 954 N N . ALA A 1 118 ? -8.866 12.377 -7.101 1.00 45.62 118 ALA A N 1
ATOM 955 C CA . ALA A 1 118 ? -8.934 11.224 -6.226 1.00 45.62 118 ALA A CA 1
ATOM 956 C C . ALA A 1 118 ? -9.012 11.628 -4.728 1.00 45.6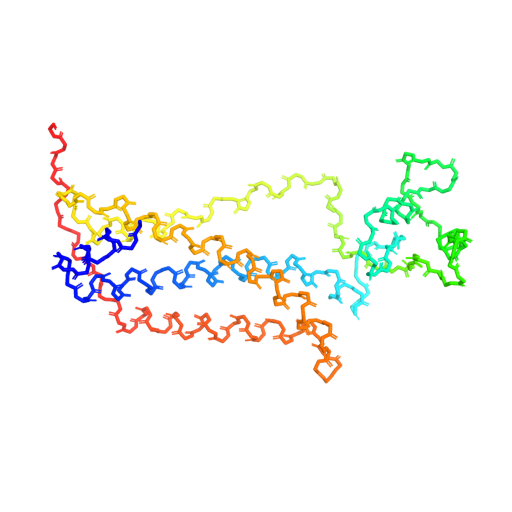2 118 ALA A C 1
ATOM 958 O O . ALA A 1 118 ? -9.371 10.805 -3.886 1.00 45.62 118 ALA A O 1
ATOM 959 N N . CYS A 1 119 ? -8.695 12.867 -4.342 1.00 46.88 119 CYS A N 1
ATOM 960 C CA . CYS A 1 119 ? -8.550 13.231 -2.924 1.00 46.88 119 CYS A CA 1
ATOM 961 C C . CYS A 1 119 ? -9.876 13.391 -2.139 1.00 46.88 119 CYS A C 1
ATOM 963 O O . CYS A 1 119 ? -9.853 13.396 -0.912 1.00 46.88 119 CYS A O 1
ATOM 965 N N . ASN A 1 120 ? -11.041 13.432 -2.801 1.00 42.97 120 ASN A N 1
ATOM 966 C CA . ASN A 1 120 ? -12.329 13.734 -2.144 1.00 42.97 120 ASN A CA 1
ATOM 967 C C . ASN A 1 120 ? -13.117 12.530 -1.584 1.00 42.97 120 ASN A C 1
ATOM 969 O O . ASN A 1 120 ? -14.254 12.694 -1.153 1.00 42.97 120 ASN A O 1
ATOM 973 N N . ILE A 1 121 ? -12.545 11.322 -1.536 1.00 52.19 121 ILE A N 1
ATOM 974 C CA . ILE A 1 121 ? -13.267 10.116 -1.064 1.00 52.19 121 ILE A CA 1
ATOM 975 C C . ILE A 1 121 ? -13.137 9.907 0.464 1.00 52.19 121 ILE A C 1
ATOM 977 O O . ILE A 1 121 ? -13.819 9.066 1.038 1.00 52.19 121 ILE A O 1
ATOM 981 N N . LEU A 1 122 ? -12.318 10.698 1.170 1.00 50.38 122 LEU A N 1
ATOM 982 C CA . LEU A 1 122 ? -12.034 10.501 2.606 1.00 50.38 122 LEU A CA 1
ATOM 983 C C . LEU A 1 122 ? -13.148 10.992 3.559 1.00 50.38 122 LEU A C 1
ATOM 985 O O . LEU A 1 122 ? -13.048 10.817 4.773 1.00 50.38 122 LEU A O 1
ATOM 989 N N . VAL A 1 123 ? -14.216 11.598 3.035 1.00 51.78 123 VAL A N 1
ATOM 990 C CA . VAL A 1 123 ? -15.214 12.325 3.839 1.00 51.78 123 VAL A CA 1
ATOM 991 C C . VAL A 1 123 ? -16.285 11.451 4.534 1.00 51.78 123 VAL A C 1
ATOM 993 O O . VAL A 1 123 ? -16.672 11.806 5.644 1.00 51.78 123 VAL A O 1
ATOM 996 N N . PRO A 1 124 ? -16.778 10.304 4.014 1.00 58.03 124 PRO A N 1
ATOM 997 C CA . PRO A 1 124 ? -17.953 9.656 4.610 1.00 58.03 124 PRO A CA 1
ATOM 998 C C . PRO A 1 124 ? -17.669 8.925 5.937 1.00 58.03 124 PRO A C 1
ATOM 1000 O O . PRO A 1 124 ? -18.568 8.795 6.768 1.00 58.03 124 PRO A O 1
ATOM 1003 N N . PHE A 1 125 ? -16.436 8.466 6.179 1.00 51.72 125 PHE A N 1
ATOM 1004 C CA . PHE A 1 125 ? -16.106 7.672 7.374 1.00 51.72 125 PHE A CA 1
ATOM 1005 C C . PHE A 1 125 ? -15.784 8.516 8.613 1.00 51.72 125 PHE A C 1
ATOM 1007 O O . PHE A 1 125 ? -16.100 8.103 9.732 1.00 51.72 125 PHE A O 1
ATOM 1014 N N . SER A 1 126 ? -15.230 9.720 8.435 1.00 55.00 126 SER A N 1
ATOM 1015 C CA . SER A 1 126 ? -14.947 10.639 9.547 1.00 55.00 126 SER A CA 1
ATOM 1016 C C . SER A 1 126 ? -16.227 11.016 10.301 1.00 55.00 126 SER A C 1
ATOM 1018 O O . SER A 1 126 ? -16.225 11.043 11.532 1.00 55.00 126 SER A O 1
ATOM 1020 N N . HIS A 1 127 ? -17.346 11.173 9.581 1.00 57.12 127 HIS A N 1
ATOM 1021 C CA . HIS A 1 127 ? -18.663 11.439 10.161 1.00 57.12 127 HIS A CA 1
ATOM 1022 C C . HIS A 1 127 ? -19.149 10.331 11.114 1.00 57.12 127 HIS A C 1
ATOM 1024 O O . HIS A 1 127 ? -19.758 10.629 12.145 1.00 57.12 127 HIS A O 1
ATOM 1030 N N . LYS A 1 128 ? -18.867 9.050 10.823 1.00 57.81 128 LYS A N 1
ATOM 1031 C CA . LYS A 1 128 ? -19.256 7.934 11.708 1.00 57.81 128 LYS A CA 1
ATOM 1032 C C . LYS A 1 128 ? -18.446 7.939 13.009 1.00 57.81 128 LYS A C 1
ATOM 1034 O O . LYS A 1 128 ? -19.037 7.788 14.074 1.00 57.81 128 LYS A O 1
ATOM 1039 N N . VAL A 1 129 ? -17.135 8.202 12.948 1.00 61.09 129 VAL A N 1
ATOM 1040 C CA . VAL A 1 129 ? -16.280 8.336 14.149 1.00 61.09 129 VAL A CA 1
ATOM 1041 C C . VAL A 1 129 ? -16.752 9.497 15.021 1.00 61.09 129 VAL A C 1
ATOM 1043 O O . VAL A 1 129 ? -16.866 9.364 16.239 1.00 61.09 129 VAL A O 1
ATOM 1046 N N . THR A 1 130 ? -17.082 10.631 14.401 1.00 60.00 130 THR A N 1
ATOM 1047 C CA . THR A 1 130 ? -17.579 11.794 15.133 1.00 60.00 130 THR A CA 1
ATOM 1048 C C . THR A 1 130 ? -18.940 11.571 15.780 1.00 60.00 130 THR A C 1
ATOM 1050 O O . THR A 1 130 ? -19.170 12.093 16.861 1.00 60.00 130 THR A O 1
ATOM 1053 N N . ASN A 1 131 ? -19.836 10.803 15.160 1.00 58.41 131 ASN A N 1
ATOM 1054 C CA . ASN A 1 131 ? -21.171 10.566 15.715 1.00 58.41 131 ASN A CA 1
ATOM 1055 C C . ASN A 1 131 ? -21.166 9.558 16.878 1.00 58.41 131 ASN A C 1
ATOM 1057 O O . ASN A 1 131 ? -22.111 9.539 17.657 1.00 58.41 131 ASN A O 1
ATOM 1061 N N . LEU A 1 132 ? -20.117 8.736 17.013 1.00 58.81 132 LEU A N 1
ATOM 1062 C CA . LEU A 1 132 ? -19.951 7.823 18.152 1.00 58.81 132 LEU A CA 1
ATOM 1063 C C . LEU A 1 132 ? -19.446 8.520 19.424 1.00 58.81 132 LEU A C 1
ATOM 1065 O O . LEU A 1 132 ? -19.744 8.064 20.524 1.00 58.81 132 LEU A O 1
ATOM 1069 N N . TYR A 1 133 ? -18.683 9.606 19.286 1.00 57.66 133 TYR A N 1
ATOM 1070 C CA . TYR A 1 133 ? -18.176 10.383 20.417 1.00 57.66 133 TYR A CA 1
ATOM 1071 C C . TYR A 1 133 ? -18.989 11.672 20.576 1.00 57.66 133 TYR A C 1
ATOM 1073 O O . TYR A 1 133 ? -18.878 12.596 19.764 1.00 57.66 133 TYR A O 1
ATOM 1081 N N . ASN A 1 134 ? -19.793 11.718 21.645 1.00 50.38 134 ASN A N 1
ATOM 1082 C CA . ASN A 1 134 ? -20.641 12.852 22.028 1.00 50.38 134 ASN A CA 1
ATOM 1083 C C . ASN A 1 134 ? -19.838 14.176 22.021 1.00 50.38 134 ASN A C 1
ATOM 1085 O O . ASN A 1 134 ? -18.661 14.169 22.404 1.00 50.38 134 ASN A O 1
ATOM 1089 N N . PRO A 1 135 ? -20.433 15.324 21.635 1.00 46.94 135 PRO A N 1
ATOM 1090 C CA . PRO A 1 135 ? -19.724 16.607 21.575 1.00 46.94 135 PRO A CA 1
ATOM 1091 C C . PRO A 1 135 ? -19.169 17.060 22.938 1.00 46.94 135 PRO A C 1
ATOM 1093 O O . PRO A 1 135 ? -18.257 17.878 22.978 1.00 46.94 135 PRO A O 1
ATOM 1096 N N . CYS A 1 136 ? -19.647 16.481 24.044 1.00 44.41 136 CYS A N 1
ATOM 1097 C CA . CYS A 1 136 ? -19.208 16.801 25.403 1.00 44.41 136 CYS A CA 1
ATOM 1098 C C . CYS A 1 136 ? -17.918 16.085 25.853 1.00 44.41 136 CYS A C 1
ATOM 1100 O O . CYS A 1 136 ? -17.421 16.363 26.942 1.00 44.41 136 CYS A O 1
ATOM 1102 N N . THR A 1 137 ? -17.358 15.155 25.068 1.00 56.44 137 THR A N 1
ATOM 1103 C CA . THR A 1 137 ? -16.180 14.377 25.490 1.00 56.44 137 THR A CA 1
ATOM 1104 C C . THR A 1 137 ? -14.885 14.964 24.914 1.00 56.44 137 THR A C 1
ATOM 1106 O O . THR A 1 137 ? -14.629 14.884 23.711 1.00 56.44 137 THR A O 1
ATOM 1109 N N . SER A 1 138 ? -14.004 15.468 25.789 1.00 61.00 138 SER A N 1
ATOM 1110 C CA . SER A 1 138 ? -12.661 16.017 25.478 1.00 61.00 138 SER A CA 1
ATOM 1111 C C . SER A 1 138 ? -11.768 15.090 24.618 1.00 61.00 138 SER A C 1
ATOM 1113 O O . SER A 1 138 ? -10.803 15.517 23.981 1.00 61.00 138 SER A O 1
ATOM 1115 N N . LEU A 1 139 ? -12.103 13.799 24.529 1.00 65.88 139 LEU A N 1
ATOM 1116 C CA . LEU A 1 139 ? -11.311 12.787 23.829 1.00 65.88 139 LEU A CA 1
ATOM 1117 C C . LEU A 1 139 ? -11.645 12.598 22.339 1.00 65.88 139 LEU A C 1
ATOM 1119 O O . LEU A 1 139 ? -10.912 11.879 21.659 1.00 65.88 139 LEU A O 1
ATOM 1123 N N . ARG A 1 140 ? -12.646 13.297 21.783 1.00 70.94 140 ARG A N 1
ATOM 1124 C CA . ARG A 1 140 ? -12.993 13.233 20.345 1.00 70.94 140 ARG A CA 1
ATOM 1125 C C . ARG A 1 140 ? -11.818 13.579 19.422 1.00 70.94 140 ARG A C 1
ATOM 1127 O O . ARG A 1 140 ? -11.601 12.903 18.418 1.00 70.94 140 ARG A O 1
ATOM 1134 N N . GLY A 1 141 ? -11.023 14.590 19.779 1.00 74.88 141 GLY A N 1
ATOM 1135 C CA . GLY A 1 141 ? -9.819 14.954 19.022 1.00 74.88 141 GLY A CA 1
ATOM 1136 C C . GLY A 1 141 ? -8.756 13.850 19.034 1.00 74.88 141 GLY A C 1
ATOM 1137 O O . GLY A 1 141 ? -8.099 13.602 18.025 1.00 74.88 141 GLY A O 1
ATOM 1138 N N . THR A 1 142 ? -8.640 13.121 20.148 1.00 77.94 142 THR A N 1
ATOM 1139 C CA . THR A 1 142 ? -7.724 11.977 20.262 1.00 77.94 142 THR A CA 1
ATOM 1140 C C . THR A 1 142 ? -8.219 10.799 19.422 1.00 77.94 142 THR A C 1
ATOM 1142 O O . THR A 1 142 ? -7.419 10.189 18.717 1.00 77.94 142 THR A O 1
ATOM 1145 N N . ALA A 1 143 ? -9.527 10.520 19.431 1.00 75.50 143 ALA A N 1
ATOM 1146 C CA . ALA A 1 143 ? -10.133 9.473 18.609 1.00 75.50 143 ALA A CA 1
ATOM 1147 C C . ALA A 1 143 ? -9.946 9.738 17.103 1.00 75.50 143 ALA A C 1
ATOM 1149 O O . ALA A 1 143 ? -9.520 8.847 16.371 1.00 75.50 143 ALA A O 1
ATOM 1150 N N . LEU A 1 144 ? -10.160 10.976 16.644 1.00 79.06 144 LEU A N 1
ATOM 1151 C CA . LEU A 1 144 ? -9.881 11.370 15.255 1.00 79.06 144 LEU A CA 1
ATOM 1152 C C . LEU A 1 144 ? -8.389 11.283 14.909 1.00 79.06 144 LEU A C 1
ATOM 1154 O O . LEU A 1 144 ? -8.033 10.852 13.814 1.00 79.06 144 LEU A O 1
ATOM 1158 N N . GLY A 1 145 ? -7.508 11.648 15.845 1.00 82.38 145 GLY A N 1
ATOM 1159 C CA . GLY A 1 145 ? -6.063 11.500 15.676 1.00 82.38 145 GLY A CA 1
ATOM 1160 C C . GLY A 1 145 ? -5.642 10.041 15.490 1.00 82.38 145 GLY A C 1
ATOM 1161 O O . GLY A 1 145 ? -4.868 9.740 14.584 1.00 82.38 145 GLY A O 1
ATOM 1162 N N . VAL A 1 146 ? -6.191 9.132 16.302 1.00 83.56 146 VAL A N 1
ATOM 1163 C CA . VAL A 1 146 ? -5.972 7.683 16.177 1.00 83.56 146 VAL A CA 1
ATOM 1164 C C . VAL A 1 146 ? -6.529 7.170 14.851 1.00 83.56 146 VAL A C 1
ATOM 1166 O O . VAL A 1 146 ? -5.826 6.473 14.132 1.00 83.56 146 VAL A O 1
ATOM 1169 N N . TYR A 1 147 ? -7.740 7.568 14.466 1.00 82.88 147 TYR A N 1
ATOM 1170 C CA . TYR A 1 147 ? -8.318 7.191 13.175 1.00 82.88 147 TYR A CA 1
ATOM 1171 C C . TYR A 1 147 ? -7.428 7.615 11.989 1.00 82.88 147 TYR A C 1
ATOM 1173 O O . TYR A 1 147 ? -7.146 6.810 11.101 1.00 82.88 147 TYR A O 1
ATOM 1181 N N . ASN A 1 148 ? -6.890 8.839 12.010 1.00 84.00 148 ASN A N 1
ATOM 1182 C CA . ASN A 1 148 ? -6.013 9.350 10.952 1.00 84.00 148 ASN A CA 1
ATOM 1183 C C . ASN A 1 148 ? -4.661 8.628 10.857 1.00 84.00 148 ASN A C 1
ATOM 1185 O O . ASN A 1 148 ? -4.040 8.654 9.796 1.00 84.00 148 ASN A O 1
ATOM 1189 N N . TRP A 1 149 ? -4.209 7.935 11.907 1.00 87.38 149 TRP A N 1
ATOM 1190 C CA . TRP A 1 149 ? -3.026 7.072 11.804 1.00 87.38 149 TRP A CA 1
ATOM 1191 C C . TRP A 1 149 ? -3.204 5.935 10.793 1.00 87.38 149 TRP A C 1
ATOM 1193 O O . TRP A 1 149 ? -2.217 5.494 10.203 1.00 87.38 149 TRP A O 1
ATOM 1203 N N . GLY A 1 150 ? -4.446 5.513 10.527 1.00 86.56 150 GLY A N 1
ATOM 1204 C CA . GLY A 1 150 ? -4.750 4.526 9.491 1.00 86.56 150 GLY A CA 1
ATOM 1205 C C . GLY A 1 150 ? -4.249 4.939 8.104 1.00 86.56 150 GLY A C 1
ATOM 1206 O O . GLY A 1 150 ? -3.789 4.090 7.346 1.00 86.56 150 GLY A O 1
ATOM 1207 N N . ILE A 1 151 ? -4.230 6.244 7.809 1.00 85.94 151 ILE A N 1
ATOM 1208 C CA . ILE A 1 151 ? -3.716 6.798 6.549 1.00 85.94 151 ILE A CA 1
ATOM 1209 C C . ILE A 1 151 ? -2.239 6.441 6.380 1.00 85.94 151 ILE A C 1
ATOM 1211 O O . ILE A 1 151 ? -1.848 5.797 5.408 1.00 85.94 151 ILE A O 1
ATOM 1215 N N . TYR A 1 152 ? -1.416 6.846 7.348 1.00 88.56 152 TYR A N 1
ATOM 1216 C CA . TYR A 1 152 ? 0.035 6.684 7.286 1.00 88.56 152 TYR A CA 1
ATOM 1217 C C . TYR A 1 152 ? 0.447 5.211 7.270 1.00 88.56 152 TYR A C 1
ATOM 1219 O O . TYR A 1 152 ? 1.372 4.840 6.546 1.00 88.56 152 TYR A O 1
ATOM 1227 N N . LEU A 1 153 ? -0.265 4.368 8.023 1.00 90.81 153 LEU A N 1
ATOM 1228 C CA . LEU A 1 153 ? -0.040 2.923 8.030 1.00 90.81 153 LEU A CA 1
ATOM 1229 C C . LEU A 1 153 ? -0.464 2.260 6.712 1.00 90.81 153 LEU A C 1
ATOM 1231 O O . LEU A 1 153 ? 0.241 1.386 6.216 1.00 90.81 153 LEU A O 1
ATOM 1235 N N . GLY A 1 154 ? -1.574 2.689 6.107 1.00 89.06 154 GLY A N 1
ATOM 1236 C CA . GLY A 1 154 ? -2.015 2.167 4.812 1.00 89.06 154 GLY A CA 1
ATOM 1237 C C . GLY A 1 154 ? -1.024 2.492 3.692 1.00 89.06 154 GLY A C 1
ATOM 1238 O O . GLY A 1 154 ? -0.660 1.617 2.905 1.00 89.06 154 GLY A O 1
ATOM 1239 N N . TYR A 1 155 ? -0.508 3.724 3.668 1.00 87.19 155 TYR A N 1
ATOM 1240 C CA . TYR A 1 155 ? 0.532 4.147 2.726 1.00 87.19 155 TYR A CA 1
ATOM 1241 C C . TYR A 1 155 ? 1.809 3.316 2.834 1.00 87.19 155 TYR A C 1
ATOM 1243 O O . TYR A 1 155 ? 2.296 2.786 1.834 1.00 87.19 155 TYR A O 1
ATOM 1251 N N . SER A 1 156 ? 2.362 3.202 4.042 1.00 89.69 156 SER A N 1
ATOM 1252 C CA . SER A 1 156 ? 3.625 2.494 4.257 1.00 89.69 156 SER A CA 1
ATOM 1253 C C . SER A 1 156 ? 3.496 1.008 3.925 1.00 89.69 156 SER A C 1
ATOM 1255 O O . SER A 1 156 ? 4.351 0.449 3.235 1.00 89.69 156 SER A O 1
ATOM 1257 N N . MET A 1 157 ? 2.386 0.386 4.327 1.00 88.50 157 MET A N 1
ATOM 1258 C CA . MET A 1 157 ? 2.132 -1.025 4.062 1.00 88.50 157 MET A CA 1
ATOM 1259 C C . MET A 1 157 ? 1.912 -1.314 2.572 1.00 88.50 157 MET A C 1
ATOM 1261 O O . MET A 1 157 ? 2.345 -2.358 2.089 1.00 88.50 157 MET A O 1
ATOM 1265 N N . SER A 1 158 ? 1.346 -0.369 1.812 1.00 87.62 158 SER A N 1
ATOM 1266 C CA . SER A 1 158 ? 1.200 -0.495 0.352 1.00 87.62 158 SER A CA 1
ATOM 1267 C C . SER A 1 158 ? 2.542 -0.633 -0.355 1.00 87.62 158 SER A C 1
ATOM 1269 O O . SER A 1 158 ? 2.714 -1.517 -1.194 1.00 87.62 158 SER A O 1
ATOM 1271 N N . TYR A 1 159 ? 3.520 0.205 0.002 1.00 85.56 159 TYR A N 1
ATOM 1272 C CA . TYR A 1 159 ? 4.866 0.106 -0.560 1.00 85.56 159 TYR A CA 1
ATOM 1273 C C . TYR A 1 159 ? 5.593 -1.152 -0.085 1.00 85.56 159 TYR A C 1
ATOM 1275 O O . TYR A 1 159 ? 6.309 -1.768 -0.874 1.00 85.56 159 TYR A O 1
ATOM 1283 N N . ALA A 1 160 ? 5.406 -1.556 1.175 1.00 88.12 160 ALA A N 1
ATOM 1284 C CA . ALA A 1 160 ? 6.004 -2.778 1.704 1.00 88.12 160 ALA A CA 1
ATOM 1285 C C . ALA A 1 160 ? 5.500 -4.019 0.948 1.00 88.12 160 ALA A C 1
ATOM 1287 O O . ALA A 1 160 ? 6.299 -4.785 0.409 1.00 88.12 160 ALA A O 1
ATOM 1288 N N . PHE A 1 161 ? 4.180 -4.183 0.836 1.00 85.75 161 PHE A N 1
ATOM 1289 C CA . PHE A 1 161 ? 3.567 -5.311 0.137 1.00 85.75 161 PHE A CA 1
ATOM 1290 C C . PHE A 1 161 ? 3.796 -5.256 -1.369 1.00 85.75 161 PH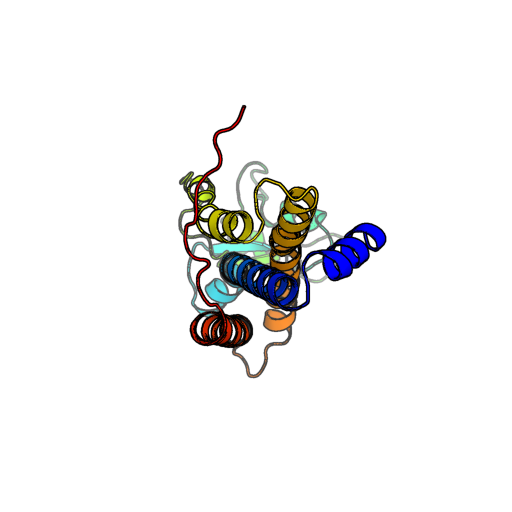E A C 1
ATOM 1292 O O . PHE A 1 161 ? 4.255 -6.242 -1.943 1.00 85.75 161 PHE A O 1
ATOM 1299 N N . GLY A 1 162 ? 3.569 -4.109 -2.010 1.00 82.44 162 GLY A N 1
ATOM 1300 C CA . GLY A 1 162 ? 3.743 -3.971 -3.453 1.00 82.44 162 GLY A CA 1
ATOM 1301 C C . GLY A 1 162 ? 5.178 -4.247 -3.913 1.00 82.44 162 GLY A C 1
ATOM 1302 O O . GLY A 1 162 ? 5.368 -4.927 -4.918 1.00 82.44 162 GLY A O 1
ATOM 1303 N N . ASN A 1 163 ? 6.195 -3.821 -3.156 1.00 81.12 163 ASN A N 1
ATOM 1304 C CA . ASN A 1 163 ? 7.591 -4.077 -3.519 1.00 81.12 163 ASN A CA 1
ATOM 1305 C C . ASN A 1 163 ? 8.068 -5.483 -3.145 1.00 81.12 163 ASN A C 1
ATOM 1307 O O . ASN A 1 163 ? 8.810 -6.091 -3.914 1.00 81.12 163 ASN A O 1
ATOM 1311 N N . TYR A 1 164 ? 7.704 -5.990 -1.965 1.00 83.56 164 TYR A N 1
ATOM 1312 C CA . TYR A 1 164 ? 8.252 -7.252 -1.464 1.00 83.56 164 TYR A CA 1
ATOM 1313 C C . TYR A 1 164 ? 7.549 -8.468 -2.071 1.00 83.56 164 TYR A C 1
ATOM 1315 O O . TYR A 1 164 ? 8.208 -9.385 -2.554 1.00 83.56 164 TYR A O 1
ATOM 1323 N N . ILE A 1 165 ? 6.214 -8.451 -2.127 1.00 82.69 165 ILE A N 1
ATOM 1324 C CA . ILE A 1 165 ? 5.419 -9.581 -2.629 1.00 82.69 165 ILE A CA 1
ATOM 1325 C C . ILE A 1 165 ? 5.609 -9.737 -4.140 1.00 82.69 165 ILE A C 1
ATOM 1327 O O . ILE A 1 165 ? 5.757 -10.855 -4.629 1.00 82.69 165 ILE A O 1
ATOM 1331 N N . THR A 1 166 ? 5.701 -8.627 -4.880 1.00 77.88 166 THR A N 1
ATOM 1332 C CA . THR A 1 166 ? 5.966 -8.687 -6.324 1.00 77.88 166 THR A CA 1
ATOM 1333 C C . THR A 1 166 ? 7.353 -9.259 -6.632 1.00 77.88 166 THR A C 1
ATOM 1335 O O . THR A 1 166 ? 7.507 -9.961 -7.626 1.00 77.88 166 THR A O 1
ATOM 1338 N N . LYS A 1 167 ? 8.353 -9.017 -5.769 1.00 72.31 167 LYS A N 1
ATOM 1339 C CA . LYS A 1 167 ? 9.711 -9.576 -5.910 1.00 72.31 167 LYS A CA 1
ATOM 1340 C C . LYS A 1 167 ? 9.816 -11.040 -5.492 1.00 72.31 167 LYS A C 1
ATOM 1342 O O . LYS A 1 167 ? 10.642 -11.753 -6.046 1.00 72.31 167 LYS A O 1
ATOM 1347 N N . ALA A 1 168 ? 9.012 -11.474 -4.524 1.00 72.75 168 ALA A N 1
ATOM 1348 C CA . ALA A 1 168 ? 9.009 -12.855 -4.047 1.00 72.75 168 ALA A CA 1
ATOM 1349 C C . ALA A 1 168 ? 8.471 -13.857 -5.089 1.00 72.75 168 ALA A C 1
ATOM 1351 O O . ALA A 1 168 ? 8.650 -15.055 -4.904 1.00 72.75 168 ALA A O 1
ATOM 1352 N N . ASP A 1 169 ? 7.812 -13.366 -6.149 1.00 68.06 169 ASP A N 1
ATOM 1353 C CA . ASP A 1 169 ? 7.279 -14.114 -7.298 1.00 68.06 169 ASP A CA 1
ATOM 1354 C C . ASP A 1 169 ? 6.768 -15.526 -6.967 1.00 68.06 169 ASP A C 1
ATOM 1356 O O . ASP A 1 169 ? 7.250 -16.549 -7.458 1.00 68.06 169 ASP A O 1
ATOM 1360 N N . ILE A 1 170 ? 5.757 -15.580 -6.098 1.00 67.12 170 ILE A N 1
ATOM 1361 C CA . ILE A 1 170 ? 5.153 -16.833 -5.645 1.00 67.12 170 ILE A CA 1
ATOM 1362 C C . ILE A 1 170 ? 4.427 -17.494 -6.830 1.00 67.12 170 ILE A C 1
ATOM 1364 O O . ILE A 1 170 ? 3.316 -17.105 -7.206 1.00 67.12 170 ILE A O 1
ATOM 1368 N N . GLY A 1 171 ? 5.067 -18.497 -7.438 1.00 61.94 171 GLY A N 1
ATOM 1369 C CA . GLY A 1 171 ? 4.496 -19.313 -8.514 1.00 61.94 171 GLY A CA 1
ATOM 1370 C C . GLY A 1 171 ? 4.367 -18.609 -9.872 1.00 61.94 171 GLY A C 1
ATOM 1371 O O . GLY A 1 171 ? 3.442 -18.923 -10.622 1.00 61.94 171 GLY A O 1
ATOM 1372 N N . GLY A 1 172 ? 5.236 -17.638 -10.184 1.00 67.06 172 GLY A N 1
ATOM 1373 C CA . GLY A 1 172 ? 5.243 -16.928 -11.476 1.00 67.06 172 GLY A CA 1
ATOM 1374 C C . GLY A 1 172 ? 4.085 -15.937 -11.661 1.00 67.06 172 GLY A C 1
ATOM 1375 O O . GLY A 1 172 ? 3.748 -15.548 -12.783 1.00 67.06 172 GLY A O 1
ATOM 1376 N N . LYS A 1 173 ? 3.400 -15.577 -10.568 1.00 65.62 173 LYS A N 1
ATOM 1377 C CA . LYS A 1 173 ? 2.221 -14.695 -10.548 1.00 65.62 173 LYS A CA 1
ATOM 1378 C C . LYS A 1 173 ? 2.401 -13.514 -9.583 1.00 65.62 173 LYS A C 1
ATOM 1380 O O . LYS A 1 173 ? 1.405 -13.041 -9.038 1.00 65.62 173 LYS A O 1
ATOM 1385 N N . GLY A 1 174 ? 3.637 -13.031 -9.398 1.00 74.00 174 GLY A N 1
ATOM 1386 C CA . GLY A 1 174 ? 4.046 -11.989 -8.440 1.00 74.00 174 GLY A CA 1
ATOM 1387 C C . GLY A 1 174 ? 2.992 -10.929 -8.087 1.00 74.00 174 GLY A C 1
ATOM 1388 O O . GLY A 1 174 ? 2.501 -10.907 -6.961 1.00 74.00 174 GLY A O 1
ATOM 1389 N N . TRP A 1 175 ? 2.581 -10.085 -9.040 1.00 82.94 175 TRP A N 1
ATOM 1390 C CA . TRP A 1 175 ? 1.663 -8.965 -8.764 1.00 82.94 175 TRP A CA 1
ATOM 1391 C C . TRP A 1 175 ? 0.220 -9.390 -8.442 1.00 82.94 175 TRP A C 1
ATOM 1393 O O . TRP A 1 175 ? -0.508 -8.659 -7.778 1.00 82.94 175 TRP A O 1
ATOM 1403 N N . ARG A 1 176 ? -0.222 -10.572 -8.888 1.00 86.94 176 ARG A N 1
ATOM 1404 C CA . ARG A 1 176 ? -1.610 -11.031 -8.688 1.00 86.94 176 ARG A CA 1
ATOM 1405 C C . ARG A 1 176 ? -1.880 -11.373 -7.226 1.00 86.94 176 ARG A C 1
ATOM 1407 O O . ARG A 1 176 ? -2.964 -11.100 -6.720 1.00 86.94 176 ARG A O 1
ATOM 1414 N N . TRP A 1 177 ? -0.889 -11.946 -6.545 1.00 86.81 177 TRP A N 1
ATOM 1415 C CA . TRP A 1 177 ? -0.977 -12.278 -5.121 1.00 86.81 177 TRP A CA 1
ATOM 1416 C C . TRP A 1 177 ? -1.106 -11.051 -4.230 1.00 86.81 177 TRP A C 1
ATOM 1418 O O . TRP A 1 177 ? -1.747 -11.123 -3.185 1.00 86.81 177 TRP A O 1
ATOM 1428 N N . VAL A 1 178 ? -0.565 -9.917 -4.672 1.00 86.25 178 VAL A N 1
ATOM 1429 C CA . VAL A 1 178 ? -0.686 -8.640 -3.972 1.00 86.25 178 VAL A CA 1
ATOM 1430 C C . VAL A 1 178 ? -2.163 -8.260 -3.783 1.00 86.25 178 VAL A C 1
ATOM 1432 O O . VAL A 1 178 ? -2.556 -7.869 -2.686 1.00 86.25 178 VAL A O 1
ATOM 1435 N N . PHE A 1 179 ? -3.000 -8.471 -4.807 1.00 86.50 179 PHE A N 1
ATOM 1436 C CA . PHE A 1 179 ? -4.443 -8.214 -4.734 1.00 86.50 179 PHE A CA 1
ATOM 1437 C C . PHE A 1 179 ? -5.175 -9.181 -3.808 1.00 86.50 179 PHE A C 1
ATOM 1439 O O . PHE A 1 179 ? -6.007 -8.751 -3.018 1.00 86.50 179 PHE A O 1
ATOM 1446 N N . TRP A 1 180 ? -4.847 -10.473 -3.851 1.00 87.56 180 TRP A N 1
ATOM 1447 C CA . TRP A 1 180 ? -5.464 -11.456 -2.954 1.00 87.56 180 TRP A CA 1
ATOM 1448 C C . TRP A 1 180 ? -5.153 -11.167 -1.484 1.00 87.56 180 TRP A C 1
ATOM 1450 O O . TRP A 1 180 ? -6.053 -11.178 -0.646 1.00 87.56 180 TRP A O 1
ATOM 1460 N N . ILE A 1 181 ? -3.893 -10.852 -1.180 1.00 87.06 181 ILE A N 1
ATOM 1461 C CA . ILE A 1 181 ? -3.440 -10.549 0.181 1.00 87.06 181 ILE A CA 1
ATOM 1462 C C . ILE A 1 181 ? -4.054 -9.239 0.692 1.00 87.06 181 ILE A C 1
ATOM 1464 O O . ILE A 1 181 ? -4.369 -9.148 1.875 1.00 87.06 181 ILE A O 1
ATOM 1468 N N . ALA A 1 182 ? -4.274 -8.250 -0.178 1.00 86.81 182 ALA A N 1
ATOM 1469 C CA . ALA A 1 182 ? -4.968 -7.015 0.185 1.00 86.81 182 ALA A CA 1
ATOM 1470 C C . ALA A 1 182 ? -6.486 -7.202 0.366 1.00 86.81 182 ALA A C 1
ATOM 1472 O O . ALA A 1 182 ? -7.072 -6.644 1.295 1.00 86.81 182 ALA A O 1
ATOM 1473 N N . ALA A 1 183 ? -7.123 -8.007 -0.489 1.00 86.81 183 ALA A N 1
ATOM 1474 C CA . ALA A 1 183 ? -8.573 -8.175 -0.510 1.00 86.81 183 ALA A CA 1
ATOM 1475 C C . ALA A 1 183 ? -9.107 -8.988 0.681 1.00 86.81 183 ALA A C 1
ATOM 1477 O O . ALA A 1 183 ? -10.149 -8.642 1.240 1.00 86.81 183 ALA A O 1
ATOM 1478 N N . ILE A 1 184 ? -8.403 -10.050 1.095 1.00 90.88 184 ILE A N 1
ATOM 1479 C CA . ILE A 1 184 ? -8.874 -10.959 2.155 1.00 90.88 184 ILE A CA 1
ATOM 1480 C C . ILE A 1 184 ? -9.108 -10.221 3.491 1.00 90.88 184 ILE A C 1
ATOM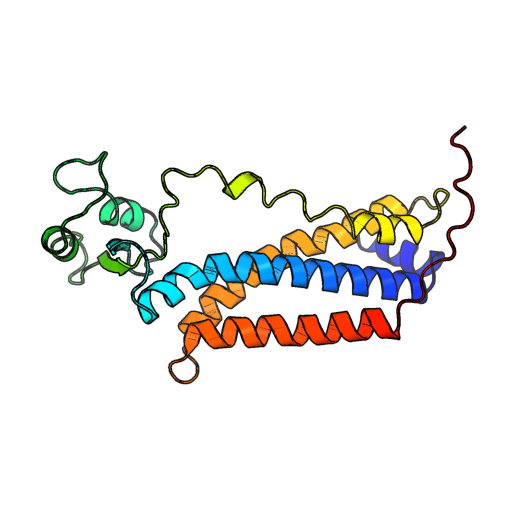 1482 O O . ILE A 1 184 ? -10.217 -10.314 4.023 1.00 90.88 184 ILE A O 1
ATOM 1486 N N . PRO A 1 185 ? -8.153 -9.441 4.037 1.00 90.25 185 PRO A N 1
ATOM 1487 C CA . PRO A 1 185 ? -8.378 -8.675 5.263 1.00 90.25 185 PRO A CA 1
ATOM 1488 C C . PRO A 1 185 ? -9.496 -7.639 5.117 1.00 90.25 185 PRO A C 1
ATOM 1490 O O . PRO A 1 185 ? -10.258 -7.427 6.059 1.00 90.25 185 PRO A O 1
ATOM 1493 N N . GLY A 1 186 ? -9.622 -7.021 3.935 1.00 88.12 186 GLY A N 1
ATOM 1494 C CA . GLY A 1 186 ? -10.695 -6.073 3.620 1.00 88.12 186 GLY A CA 1
ATOM 1495 C C . GLY A 1 186 ? -12.073 -6.711 3.746 1.00 88.12 186 GLY A C 1
ATOM 1496 O O . GLY A 1 186 ? -12.954 -6.160 4.405 1.00 88.12 186 GLY A O 1
ATOM 1497 N N . PHE A 1 187 ? -12.232 -7.911 3.191 1.00 90.06 187 PHE A N 1
ATOM 1498 C CA . PHE A 1 187 ? -13.476 -8.666 3.289 1.00 90.06 187 PHE A CA 1
ATOM 1499 C C . PHE A 1 187 ? -13.802 -9.052 4.737 1.00 90.06 187 PHE A C 1
ATOM 1501 O O . PHE A 1 187 ? -14.942 -8.903 5.171 1.00 90.06 187 PHE A O 1
ATOM 1508 N N . VAL A 1 188 ? -12.801 -9.479 5.514 1.00 92.25 188 VAL A N 1
ATOM 1509 C CA . VAL A 1 188 ? -12.978 -9.820 6.936 1.00 92.25 188 VAL A CA 1
ATOM 1510 C C . VAL A 1 188 ? -13.424 -8.602 7.747 1.00 92.25 188 VAL A C 1
ATOM 1512 O O . VAL A 1 188 ? -14.398 -8.687 8.492 1.00 92.25 188 VAL A O 1
ATOM 1515 N N . VAL A 1 189 ? -12.761 -7.453 7.587 1.00 89.69 189 VAL A N 1
ATOM 1516 C CA . VAL A 1 189 ? -13.136 -6.221 8.302 1.00 89.69 189 VAL A CA 1
ATOM 1517 C C . VAL A 1 189 ? -14.504 -5.708 7.848 1.00 89.69 189 VAL A C 1
ATOM 1519 O O . VAL A 1 189 ? -15.299 -5.288 8.685 1.00 89.69 189 VAL A O 1
ATOM 1522 N N . GLY A 1 190 ? -14.816 -5.790 6.552 1.00 86.56 190 GLY A N 1
ATOM 1523 C CA . GLY A 1 190 ? -16.132 -5.442 6.016 1.00 86.56 190 GLY A CA 1
ATOM 1524 C C . GLY A 1 190 ? -17.248 -6.310 6.601 1.00 86.56 190 GLY A C 1
ATOM 1525 O O . GLY A 1 190 ? -18.264 -5.780 7.047 1.00 86.56 190 GLY A O 1
ATOM 1526 N N . ALA A 1 191 ? -17.035 -7.625 6.684 1.00 89.88 191 ALA A N 1
ATOM 1527 C CA . ALA A 1 191 ? -17.971 -8.541 7.327 1.00 89.88 191 ALA A CA 1
ATOM 1528 C C . ALA A 1 191 ? -18.147 -8.204 8.814 1.00 89.88 191 ALA A C 1
ATOM 1530 O O . ALA A 1 191 ? -19.277 -8.089 9.285 1.00 89.88 191 ALA A O 1
ATOM 1531 N N . LEU A 1 192 ? -17.050 -7.969 9.544 1.00 88.88 192 LEU A N 1
ATOM 1532 C CA . LEU A 1 192 ? -17.120 -7.551 10.945 1.00 88.88 192 LEU A CA 1
ATOM 1533 C C . LEU A 1 192 ? -17.939 -6.270 11.100 1.00 88.88 192 LEU A C 1
ATOM 1535 O O . LEU A 1 192 ? -18.828 -6.238 11.934 1.00 88.88 192 LEU A O 1
ATOM 1539 N N . ILE A 1 193 ? -17.720 -5.254 10.264 1.00 86.25 193 ILE A N 1
ATOM 1540 C CA . ILE A 1 193 ? -18.510 -4.018 10.294 1.00 86.25 193 ILE A CA 1
ATOM 1541 C C . ILE A 1 193 ? -20.002 -4.302 10.123 1.00 86.25 193 ILE A C 1
ATOM 1543 O O . ILE A 1 193 ? -20.802 -3.820 10.919 1.00 86.25 193 ILE A O 1
ATOM 1547 N N . VAL A 1 194 ? -20.375 -5.091 9.115 1.00 85.50 194 VAL A N 1
ATOM 1548 C CA . VAL A 1 194 ? -21.783 -5.396 8.823 1.00 85.50 194 VAL A CA 1
ATOM 1549 C C . VAL A 1 194 ? -22.449 -6.158 9.972 1.00 85.50 194 VAL A C 1
ATOM 1551 O O . VAL A 1 194 ? -23.608 -5.892 10.279 1.00 85.50 194 VAL A O 1
ATOM 1554 N N . PHE A 1 195 ? -21.733 -7.077 10.625 1.00 88.56 195 PHE A N 1
ATOM 1555 C CA . PHE A 1 195 ? -22.308 -7.917 11.678 1.00 88.56 195 PHE A CA 1
ATOM 1556 C C . PHE A 1 195 ? -22.200 -7.332 13.093 1.00 88.56 195 PHE A C 1
ATOM 1558 O O . PHE A 1 195 ? -23.032 -7.661 13.937 1.00 88.56 195 PHE A O 1
ATOM 1565 N N . THR A 1 196 ? -21.199 -6.496 13.386 1.00 85.31 196 THR A N 1
ATOM 1566 C CA . THR A 1 196 ? -20.914 -6.035 14.758 1.00 85.31 196 THR A CA 1
ATOM 1567 C C . THR A 1 196 ? -21.197 -4.556 14.988 1.00 85.31 196 THR A C 1
ATOM 1569 O O . THR A 1 196 ? -21.456 -4.172 16.132 1.00 85.31 196 THR A O 1
ATOM 1572 N N . LEU A 1 197 ? -21.187 -3.710 13.947 1.00 79.62 197 LEU A N 1
ATOM 1573 C CA . LEU A 1 197 ? -21.464 -2.286 14.125 1.00 79.62 197 LEU A CA 1
ATOM 1574 C C . LEU A 1 197 ? -22.962 -2.012 14.149 1.00 79.62 197 LEU A C 1
ATOM 1576 O O . LEU A 1 197 ? -23.628 -1.918 13.121 1.00 79.62 197 LEU A O 1
ATOM 1580 N N . LYS A 1 198 ? -23.474 -1.770 15.355 1.00 73.62 198 LYS A N 1
ATOM 1581 C CA . LYS A 1 198 ? -24.780 -1.145 15.542 1.00 73.62 198 LYS A CA 1
ATOM 1582 C C . LYS A 1 198 ? -24.654 0.358 15.299 1.00 73.62 198 LYS A C 1
ATOM 1584 O O . LYS A 1 198 ? -23.823 1.014 15.932 1.00 73.62 198 LYS A O 1
ATOM 1589 N N . GLU A 1 199 ? -25.460 0.906 14.390 1.00 66.88 199 GLU A N 1
ATOM 1590 C CA . GLU A 1 199 ? -25.470 2.351 14.154 1.00 66.88 199 GLU A CA 1
ATOM 1591 C C . GLU A 1 199 ? -25.911 3.091 15.428 1.00 66.88 199 GLU A C 1
ATOM 1593 O O . GLU A 1 199 ? -26.921 2.711 16.033 1.00 66.88 199 GLU A O 1
ATOM 1598 N N . PRO A 1 200 ? -25.171 4.125 15.874 1.00 60.16 200 PRO A N 1
ATOM 1599 C CA . PRO A 1 200 ? -25.638 4.956 16.970 1.00 60.16 200 PRO A CA 1
ATOM 1600 C C . PRO A 1 200 ? -26.918 5.673 16.527 1.00 60.16 200 PRO A C 1
ATOM 1602 O O . PRO A 1 200 ? -26.982 6.225 15.426 1.00 60.16 200 PRO A O 1
ATOM 1605 N N . VAL A 1 201 ? -27.941 5.659 17.385 1.00 50.84 201 VAL A N 1
ATOM 1606 C CA . VAL A 1 201 ? -29.163 6.445 17.175 1.00 50.84 201 VAL A CA 1
ATOM 1607 C C . VAL A 1 201 ? -28.735 7.905 17.013 1.00 50.84 201 VAL A C 1
ATOM 1609 O O . VAL A 1 201 ? -28.031 8.431 17.875 1.00 50.84 201 VAL A O 1
ATOM 1612 N N . LYS A 1 202 ? -29.109 8.551 15.900 1.00 48.94 202 LYS A N 1
ATOM 1613 C CA . LYS A 1 202 ? -28.902 9.994 15.696 1.00 48.94 202 LYS A CA 1
ATOM 1614 C C . LYS A 1 202 ? -29.717 10.745 16.756 1.00 48.94 202 LYS A C 1
ATOM 1616 O O . LYS A 1 202 ? -30.892 11.011 16.539 1.00 48.94 202 LYS A O 1
ATOM 1621 N N . GLY A 1 203 ? -29.113 11.018 17.907 1.00 41.44 203 GLY A N 1
ATOM 1622 C CA . GLY A 1 203 ? -29.718 11.771 19.001 1.00 41.44 203 GLY A CA 1
ATOM 1623 C C . GLY A 1 203 ? -29.096 13.158 19.095 1.00 41.44 203 GLY A C 1
ATOM 1624 O O . GLY A 1 203 ? -27.887 13.255 19.273 1.00 41.44 203 GLY A O 1
ATOM 1625 N N . GLU A 1 204 ? -29.940 14.178 18.925 1.00 43.53 204 GLU A N 1
ATOM 1626 C CA . GLU A 1 204 ? -29.780 15.600 19.259 1.00 43.53 204 GLU A CA 1
ATOM 1627 C C . GLU A 1 204 ? -28.367 16.204 19.104 1.00 43.53 204 GLU A C 1
ATOM 1629 O O . GLU A 1 204 ? -27.506 16.101 19.979 1.00 43.53 204 GLU A O 1
ATOM 1634 N N . GLN A 1 205 ? -28.137 16.940 18.013 1.00 41.00 205 GLN A N 1
ATOM 1635 C CA . GLN A 1 205 ? -27.074 17.945 18.004 1.00 41.00 205 GLN A CA 1
ATOM 1636 C C . GLN A 1 205 ? -27.433 19.004 19.054 1.00 41.00 205 GLN A C 1
ATOM 1638 O O . GLN A 1 205 ? -28.255 19.877 18.789 1.00 41.00 205 GLN A O 1
ATOM 1643 N N . ALA A 1 206 ? -26.857 18.904 20.254 1.00 38.00 206 ALA A N 1
ATOM 1644 C CA . ALA A 1 206 ? -26.984 19.952 21.259 1.00 38.00 206 ALA A CA 1
ATOM 1645 C C . ALA A 1 206 ? -26.509 21.281 20.637 1.00 38.00 206 ALA A C 1
ATOM 1647 O O . ALA A 1 206 ? -25.427 21.302 20.033 1.00 38.00 206 ALA A O 1
ATOM 1648 N N . PRO A 1 207 ? -27.308 22.362 20.715 1.00 32.25 207 PRO A N 1
ATOM 1649 C CA . PRO A 1 207 ? -26.963 23.627 20.086 1.00 32.25 207 PRO A CA 1
ATOM 1650 C C . PRO A 1 207 ? -25.638 24.130 20.658 1.00 32.25 207 PRO A C 1
ATOM 1652 O O . PRO A 1 207 ? -25.441 24.139 21.873 1.00 32.25 207 PRO A O 1
ATOM 1655 N N . MET A 1 208 ? -24.721 24.525 19.772 1.00 39.12 208 MET A N 1
ATOM 1656 C CA . MET A 1 208 ? -23.502 25.220 20.175 1.00 39.12 208 MET A CA 1
ATOM 1657 C C . MET A 1 208 ? -23.912 26.572 20.770 1.00 39.12 208 MET A C 1
ATOM 1659 O O . MET A 1 208 ? -24.415 27.424 20.036 1.00 39.12 208 MET A O 1
ATOM 1663 N N . GLN A 1 209 ? -23.756 26.722 22.088 1.00 34.75 209 GLN A N 1
ATOM 1664 C CA . GLN A 1 209 ? -23.782 28.015 22.777 1.00 34.75 209 GLN A CA 1
ATOM 1665 C C . GLN A 1 209 ? -22.373 28.591 22.852 1.00 34.75 209 GLN A C 1
ATOM 1667 O O . GLN A 1 209 ? -21.432 27.796 23.087 1.00 34.75 209 GLN A O 1
#

Secondary structure (DSSP, 8-state):
-HHHHHHHHHHH-HHHHHHHHHHHHHHHHHHHHHHHHHHHHHHHHHHHT-S-EEEEEPS-S-HHHHHHHHB-SS-TTSB---HHHHHH---TT-SS-SEEEEE---SSTTS--GGGGGGGGGHHHHHHHHHHS-TT-TTHHHHHHHHHHHHHHHHHHHHHHHHHHHHH-GGG-HHHHHHHHHHHHHHHHHHHHHHH-PPPP--------

Foldseek 3Di:
DVVLVVVCCVPQDDQLVVVLVLLLLLLLLVLQLVLLCVLQLQVVCQVVVDAAKFKAFDPDPDPVVRLVRQAFPVGSVHGDRDQVRSQVDDDPPDPDRRIDTTHRSDDVPPPDPCPPVVPPPPPPSLVQLQQSDDPPDPCSVVSVVSSCVSNVNSNVVSNVLSVPQLVVCDPVCRSVVSCVVSVPSNVVSVVCCVPPDDRDDPDDPDDDD

pLDDT: mean 73.73, std 15.01, range [32.25, 92.25]

Sequence (209 aa):
MALRFLAMHKEAGPYPMYVLLLLLAAYLLNQLDRYILAVTSQPMAQSIKFGDKGCLALNTSYTKYTEFCVKSLVDKEQTERNETWCRHKKTDNLTFSVCRWDYDGTVIARDRPWGVHACNILVPFSHKVTNLYNPCTSLRGTALGVYNWGIYLGYSMSYAFGNYITKADIGGKGWRWVFWIAAIPGFVVGALIVFTLKEPVKGEQAPMQ

Radius of gyration: 23.47 Å; chains: 1; bounding box: 62×47×60 Å

InterPro domains:
  IPR011701 Major facilitator superfamily [PF07690] (138-206)
  IPR036259 MFS transporter superfamily [G3DSA:1.20.1250.20] (129-208)
  IPR036259 MFS transporter superfamily [SSF103473] (138-203)
  IPR044770 Protein spinster-like [PTHR23505] (138-204)

Organism: Nematostella vectensis (NCBI:txid45351)